Protein AF-A0A962VYF8-F1 (afdb_monomer_lite)

Radius of gyration: 34.88 Å; chains: 1; bounding box: 73×41×98 Å

Sequence (241 aa):
RRIDNQLRGRSGRQGDPGSSRFYLSLEDNLLRIFASDRVAGLMQKLGMEKNEAIEHPWVTKAIENAQRKVEAHNFDIRKNLLEFDDVANDQRKVMYGWRNELMAAEDVSATLKDMSTEVLEQTIDPYIPPQSLEEQWDVAGLEQTLEKEFGLRLPVGAWLEADHDLHEEPLRARIHAELEQVYADKEALVGAPWMRQFEKAVLLQVLDAHWREHLAAMDYLRQGIHLRGYAQKNPKQEYKR

Foldseek 3Di:
DVVVVVVQVVACPPNDDGDDDDDDDCPDPLNVVQVDPVNVVVVVVVPDDPPDDDDDPVVVVSSVVSVVVVVVVVVVVVVVVVLLVVLVVVVVVVLVVVLVVLVPDQFCVVVVLVVVLVVLCVLLCVQPPPPDDPVSHPPVVSQVCCCPPVVDRDPLVVVCVVDVVCDDVNSSVVVSVSSVVVVVVVCVVQPVSVVRVVVSVVVSVVSVVVSVVVVVVLVVLVVCLVVCVVVVDDSSVVSND

Secondary structure (DSSP, 8-state):
-HHHHHHHTTSSGGG----------TTSHHHHHHS-HHHHHHHHHTTPPTT-----HHHHHHHHHHHHHHHHHHHHHHHHHHHHHHHHHHHHHHHHHHHHHHHH-S--HHHHHHHHHHHHHHHHTTTS-TT--GGG--HHHHHHHIIIII-----HHHHHHH-TT--HHHHHHHHHHHHHHHHHHHHHHH-HHHHHHHHHHHHHHHHHHHHHHHHHHHHHHHHHHHHHGGGT--HHHHHH-

Structure (mmCIF, N/CA/C/O backbone):
data_AF-A0A962VYF8-F1
#
_entry.id   AF-A0A962VYF8-F1
#
loop_
_atom_site.group_PDB
_atom_site.id
_atom_site.type_symbol
_atom_site.label_atom_id
_atom_site.label_alt_id
_atom_site.label_comp_id
_atom_site.label_asym_id
_atom_site.label_entity_id
_atom_site.label_seq_id
_atom_site.pdbx_PDB_ins_code
_atom_site.Cartn_x
_atom_site.Cartn_y
_atom_site.Cartn_z
_atom_site.occupancy
_atom_site.B_iso_or_equiv
_atom_site.auth_seq_id
_atom_site.auth_comp_id
_atom_site.auth_asym_id
_atom_site.auth_atom_id
_atom_site.pdbx_PDB_model_num
ATOM 1 N N . ARG A 1 1 ? 22.398 2.158 -32.949 1.00 81.06 1 ARG A N 1
ATOM 2 C CA . ARG A 1 1 ? 23.831 1.802 -32.841 1.00 81.06 1 ARG A CA 1
ATOM 3 C C . ARG A 1 1 ? 24.129 0.516 -32.097 1.00 81.06 1 ARG A C 1
ATOM 5 O O . ARG A 1 1 ? 25.042 -0.184 -32.517 1.00 81.06 1 ARG A O 1
ATOM 12 N N . ARG A 1 2 ? 23.433 0.173 -31.003 1.00 88.12 2 ARG A N 1
ATOM 13 C CA . ARG A 1 2 ? 23.751 -1.060 -30.246 1.00 88.12 2 ARG A CA 1
ATOM 14 C C . ARG A 1 2 ? 23.780 -2.322 -31.127 1.00 88.12 2 ARG A C 1
ATOM 16 O O . ARG A 1 2 ? 24.745 -3.072 -31.062 1.00 88.12 2 ARG A O 1
ATOM 23 N N . ILE A 1 3 ? 22.755 -2.526 -31.956 1.00 89.56 3 ILE A N 1
ATOM 24 C CA . ILE A 1 3 ? 22.629 -3.707 -32.831 1.00 89.56 3 ILE A CA 1
ATOM 25 C C . ILE A 1 3 ? 23.673 -3.675 -33.960 1.00 89.56 3 ILE A C 1
ATOM 27 O O . ILE A 1 3 ? 24.343 -4.673 -34.202 1.00 89.56 3 ILE A O 1
ATOM 31 N N . ASP A 1 4 ? 23.902 -2.515 -34.576 1.00 89.19 4 ASP A N 1
ATOM 32 C CA . ASP A 1 4 ? 24.925 -2.357 -35.623 1.00 89.19 4 ASP A CA 1
ATOM 33 C C . ASP A 1 4 ? 26.332 -2.664 -35.087 1.00 89.19 4 ASP A C 1
ATOM 35 O O . ASP A 1 4 ? 27.120 -3.355 -35.727 1.00 89.19 4 ASP A O 1
ATOM 39 N N . ASN A 1 5 ? 26.639 -2.221 -33.862 1.00 88.62 5 ASN A N 1
ATOM 40 C CA . ASN A 1 5 ? 27.903 -2.535 -33.198 1.00 88.62 5 ASN A CA 1
ATOM 41 C C . ASN A 1 5 ? 28.031 -4.027 -32.866 1.00 88.62 5 ASN A C 1
ATOM 43 O O . ASN A 1 5 ? 29.127 -4.572 -32.973 1.00 88.62 5 ASN A O 1
ATOM 47 N N . GLN A 1 6 ? 26.931 -4.693 -32.501 1.00 92.94 6 GLN A N 1
ATOM 48 C CA . GLN A 1 6 ? 26.913 -6.146 -32.316 1.00 92.94 6 GLN A CA 1
ATOM 49 C C . GLN A 1 6 ? 27.185 -6.884 -33.632 1.00 92.94 6 GLN A C 1
ATOM 51 O O . GLN A 1 6 ? 27.910 -7.875 -33.619 1.00 92.94 6 GLN A O 1
ATOM 56 N N . LEU A 1 7 ? 26.650 -6.402 -34.760 1.00 92.56 7 LEU A N 1
ATOM 57 C CA . LEU A 1 7 ? 26.924 -6.967 -36.084 1.00 92.56 7 LEU A CA 1
ATOM 58 C C . LEU A 1 7 ? 28.389 -6.748 -36.487 1.00 92.56 7 LEU A C 1
ATOM 60 O O . LEU A 1 7 ? 29.062 -7.699 -36.878 1.00 92.56 7 LEU A O 1
ATOM 64 N N . ARG A 1 8 ? 28.909 -5.528 -36.302 1.00 91.12 8 ARG A N 1
ATOM 65 C CA . ARG A 1 8 ? 30.319 -5.193 -36.549 1.00 91.12 8 ARG A CA 1
ATOM 66 C C . ARG A 1 8 ? 31.273 -6.048 -35.711 1.00 91.12 8 ARG A C 1
ATOM 68 O O . ARG A 1 8 ? 32.258 -6.547 -36.239 1.00 91.12 8 ARG A O 1
ATOM 75 N N . GLY A 1 9 ? 30.953 -6.268 -34.435 1.00 90.94 9 GLY A N 1
ATOM 76 C CA . GLY A 1 9 ? 31.758 -7.066 -33.500 1.00 90.94 9 GLY A CA 1
ATOM 77 C C . GLY A 1 9 ? 31.792 -8.576 -33.786 1.00 90.94 9 GLY A C 1
ATOM 78 O O . GLY A 1 9 ? 32.370 -9.342 -33.012 1.00 90.94 9 GLY A O 1
ATOM 79 N N . ARG A 1 10 ? 31.156 -9.041 -34.869 1.00 93.69 10 ARG A N 1
ATOM 80 C CA . ARG A 1 10 ? 31.301 -10.423 -35.352 1.00 93.69 10 ARG A CA 1
ATOM 81 C C . ARG A 1 10 ? 32.573 -10.634 -36.176 1.00 93.69 10 ARG A C 1
ATOM 83 O O . ARG A 1 10 ? 33.012 -11.772 -36.270 1.00 93.69 10 ARG A O 1
ATOM 90 N N . SER A 1 11 ? 33.155 -9.568 -36.722 1.00 93.38 11 SER A N 1
ATOM 91 C CA . SER A 1 11 ? 34.426 -9.584 -37.454 1.00 93.38 11 SER A CA 1
ATOM 92 C C . SER A 1 11 ? 35.583 -9.130 -36.551 1.00 93.38 11 SER A C 1
ATOM 94 O O . SER A 1 11 ? 35.365 -8.336 -35.637 1.00 93.38 11 SER A O 1
ATOM 96 N N . GLY A 1 12 ? 36.801 -9.619 -36.806 1.00 91.62 12 GLY A N 1
ATOM 97 C CA . GLY A 1 12 ? 38.025 -9.213 -36.101 1.00 91.62 12 GLY A CA 1
ATOM 98 C C . GLY A 1 12 ? 38.102 -9.631 -34.628 1.00 91.62 12 GLY A C 1
ATOM 99 O O . GLY A 1 12 ? 38.504 -8.854 -33.760 1.00 91.62 12 GLY A O 1
ATOM 100 N N . ARG A 1 13 ? 37.645 -10.849 -34.314 1.00 94.00 13 ARG A N 1
ATOM 101 C CA . ARG A 1 13 ? 37.699 -11.402 -32.952 1.00 94.00 13 ARG A CA 1
ATOM 102 C C . ARG A 1 13 ? 39.126 -11.824 -32.605 1.00 94.00 13 ARG A C 1
ATOM 104 O O . ARG A 1 13 ? 39.876 -12.203 -33.483 1.00 94.00 13 ARG A O 1
ATOM 111 N N . GLN A 1 14 ? 39.497 -11.756 -31.324 1.00 93.25 14 GLN A N 1
ATOM 112 C CA . GLN A 1 14 ? 40.816 -12.197 -30.826 1.00 93.25 14 GLN A CA 1
ATOM 113 C C . GLN A 1 14 ? 42.035 -11.550 -31.523 1.00 93.25 14 GLN A C 1
ATOM 115 O O . GLN A 1 14 ? 43.135 -12.084 -31.462 1.00 93.25 14 GLN A O 1
ATOM 120 N N . GLY A 1 15 ? 41.860 -10.369 -32.126 1.00 90.75 15 GLY A N 1
ATOM 121 C CA . GLY A 1 15 ? 42.926 -9.679 -32.858 1.00 90.75 15 GLY A CA 1
ATOM 122 C C . GLY A 1 15 ? 43.035 -10.080 -34.330 1.00 90.75 15 GLY A C 1
ATOM 123 O O . GLY A 1 15 ? 43.917 -9.571 -35.019 1.00 90.75 15 GLY A O 1
ATOM 124 N N . ASP A 1 16 ? 42.132 -10.934 -34.823 1.00 95.69 16 ASP A N 1
ATOM 125 C CA . ASP A 1 16 ? 42.062 -11.283 -36.238 1.00 95.69 16 ASP A CA 1
ATOM 126 C C . ASP A 1 16 ? 41.841 -10.027 -37.102 1.00 95.69 16 ASP A C 1
ATOM 128 O O . ASP A 1 16 ? 41.070 -9.132 -36.727 1.00 95.69 16 ASP A O 1
ATOM 132 N N . PRO A 1 17 ? 42.460 -9.941 -38.293 1.00 94.06 17 PRO A N 1
ATOM 133 C CA . PRO A 1 17 ? 42.122 -8.916 -39.268 1.00 94.06 17 PRO A CA 1
ATOM 134 C C . PRO A 1 17 ? 40.642 -8.998 -39.659 1.00 94.06 17 PRO A C 1
ATOM 136 O O . PRO A 1 17 ? 40.104 -10.073 -39.918 1.00 94.06 17 PRO A O 1
ATOM 139 N N . GLY A 1 18 ? 39.973 -7.850 -39.746 1.00 93.31 18 GLY A N 1
ATOM 140 C CA . GLY A 1 18 ? 38.564 -7.804 -40.112 1.00 93.31 18 GLY A CA 1
ATOM 141 C C . GLY A 1 18 ? 38.112 -6.411 -40.522 1.00 93.31 18 GLY A C 1
ATOM 142 O O . GLY A 1 18 ? 38.627 -5.404 -40.043 1.00 93.31 18 GLY A O 1
ATOM 143 N N . SER A 1 19 ? 37.119 -6.347 -41.406 1.00 93.81 19 SER A N 1
ATOM 144 C CA . SER A 1 19 ? 36.480 -5.095 -41.811 1.00 93.81 19 SER A CA 1
ATOM 145 C C . SER A 1 19 ? 34.962 -5.256 -41.836 1.00 93.81 19 SER A C 1
ATOM 147 O O . SER A 1 19 ? 34.433 -6.362 -41.925 1.00 93.81 19 SER A O 1
ATOM 149 N N . SER A 1 20 ? 34.246 -4.144 -41.702 1.00 91.50 20 SER A N 1
ATOM 150 C CA . SER A 1 20 ? 32.787 -4.109 -41.785 1.00 91.50 20 SER A CA 1
ATOM 151 C C . SER A 1 20 ? 32.362 -2.926 -42.636 1.00 91.50 20 SER A C 1
ATOM 153 O O . SER A 1 20 ? 32.875 -1.822 -42.436 1.00 91.50 20 SER A O 1
ATOM 155 N N . ARG A 1 21 ? 31.387 -3.130 -43.518 1.00 88.38 21 ARG A N 1
ATOM 156 C CA . ARG A 1 21 ? 30.789 -2.078 -44.339 1.00 88.38 21 ARG A CA 1
ATOM 157 C C . ARG A 1 21 ? 29.273 -2.169 -44.232 1.00 88.38 21 ARG A C 1
ATOM 159 O O . ARG A 1 21 ? 28.717 -3.257 -44.343 1.00 88.38 21 ARG A O 1
ATOM 166 N N . PHE A 1 22 ? 28.629 -1.034 -43.990 1.00 86.19 22 PHE A N 1
ATOM 167 C CA . PHE A 1 22 ? 27.174 -0.926 -43.944 1.00 86.19 22 PHE A CA 1
ATOM 168 C C . PHE A 1 22 ? 26.685 -0.300 -45.246 1.00 86.19 22 PHE A C 1
ATOM 170 O O . PHE A 1 22 ? 27.287 0.658 -45.726 1.00 86.19 22 PHE A O 1
ATOM 177 N N . TYR A 1 23 ? 25.595 -0.835 -45.785 1.00 86.31 23 TYR A N 1
ATOM 178 C CA . TYR A 1 23 ? 24.902 -0.303 -46.954 1.00 86.31 23 TYR A CA 1
ATOM 179 C C . TYR A 1 23 ? 23.530 0.198 -46.506 1.00 86.31 23 TYR A C 1
ATOM 181 O O . TYR A 1 23 ? 22.888 -0.450 -45.681 1.00 86.31 23 TYR A O 1
ATOM 189 N N . LEU A 1 24 ? 23.116 1.360 -47.008 1.00 81.62 24 LEU A N 1
ATOM 190 C CA . LEU A 1 24 ? 21.809 1.956 -46.735 1.00 81.62 24 LEU A CA 1
ATOM 191 C C . LEU A 1 24 ? 21.224 2.501 -48.038 1.00 81.62 24 LEU A C 1
ATOM 193 O O . LEU A 1 24 ? 21.964 3.014 -48.879 1.00 81.62 24 LEU A O 1
ATOM 197 N N . SER A 1 25 ? 19.904 2.424 -48.172 1.00 79.88 25 SER A N 1
ATOM 198 C CA . SER A 1 25 ? 19.139 3.051 -49.252 1.00 79.88 25 SER A CA 1
ATOM 199 C C . SER A 1 25 ? 18.390 4.275 -48.736 1.00 79.88 25 SER A C 1
ATOM 201 O O . SER A 1 25 ? 17.891 4.278 -47.614 1.00 79.88 25 SER A O 1
ATOM 203 N N . LEU A 1 26 ? 18.238 5.305 -49.573 1.00 72.62 26 LEU A N 1
ATOM 204 C CA . LEU A 1 26 ? 17.400 6.473 -49.262 1.00 72.62 26 LEU A CA 1
ATOM 205 C C . LEU A 1 26 ? 15.934 6.102 -48.978 1.00 72.62 26 LEU A C 1
ATOM 207 O O . LEU A 1 26 ? 15.239 6.850 -48.295 1.00 72.62 26 LEU A O 1
ATOM 211 N N . GLU A 1 27 ? 15.484 4.947 -49.465 1.00 74.75 27 GLU A N 1
ATOM 212 C CA . GLU A 1 27 ? 14.142 4.409 -49.227 1.00 74.75 27 GLU A CA 1
ATOM 213 C C . GLU A 1 27 ? 14.011 3.673 -47.880 1.00 74.75 27 GLU A C 1
ATOM 215 O O . GLU A 1 27 ? 12.901 3.335 -47.464 1.00 74.75 27 GLU A O 1
ATOM 220 N N . ASP A 1 28 ? 15.117 3.440 -47.163 1.00 81.81 28 ASP A N 1
ATOM 221 C CA . ASP A 1 28 ? 15.091 2.734 -45.884 1.00 81.81 28 ASP A CA 1
ATOM 222 C C . ASP A 1 28 ? 14.329 3.536 -44.826 1.00 81.81 28 ASP A C 1
ATOM 224 O O . ASP A 1 28 ? 14.488 4.751 -44.698 1.00 81.81 28 ASP A O 1
ATOM 228 N N . ASN A 1 29 ? 13.575 2.842 -43.968 1.00 78.19 29 ASN A N 1
ATOM 229 C CA . ASN A 1 29 ? 12.786 3.464 -42.896 1.00 78.19 29 ASN A CA 1
ATOM 230 C C . ASN A 1 29 ? 13.592 4.437 -42.019 1.00 78.19 29 ASN A C 1
ATOM 232 O O . ASN A 1 29 ? 13.066 5.469 -41.606 1.00 78.19 29 ASN A O 1
ATOM 236 N N . LEU A 1 30 ? 14.866 4.131 -41.743 1.00 76.56 30 LEU A N 1
ATOM 237 C CA . LEU A 1 30 ? 15.745 5.003 -40.960 1.00 76.56 30 LEU A CA 1
ATOM 238 C C . LEU A 1 30 ? 15.972 6.346 -41.664 1.00 76.56 30 LEU A C 1
ATOM 240 O O . LEU A 1 30 ? 15.927 7.391 -41.019 1.00 76.56 30 LEU A O 1
ATOM 244 N N . LEU A 1 31 ? 16.213 6.323 -42.975 1.00 72.94 31 LEU A N 1
ATOM 245 C CA . LEU A 1 31 ? 16.420 7.534 -43.757 1.00 72.94 31 LEU A CA 1
ATOM 246 C C . LEU A 1 31 ? 15.088 8.221 -44.045 1.00 72.94 31 LEU A C 1
ATOM 248 O O . LEU A 1 31 ? 15.023 9.430 -43.907 1.00 72.94 31 LEU A O 1
ATOM 252 N N . ARG A 1 32 ? 13.989 7.500 -44.256 1.00 71.62 32 ARG A N 1
ATOM 253 C CA . ARG A 1 32 ? 12.657 8.102 -44.429 1.00 71.62 32 ARG A CA 1
ATOM 254 C C . ARG A 1 32 ? 12.195 8.955 -43.238 1.00 71.62 32 ARG A C 1
ATOM 256 O O . ARG A 1 32 ? 11.511 9.951 -43.426 1.00 71.62 32 ARG A O 1
ATOM 263 N N . ILE A 1 33 ? 12.552 8.574 -42.008 1.00 69.06 33 ILE A N 1
ATOM 264 C CA . ILE A 1 33 ? 12.146 9.306 -40.792 1.00 69.06 33 ILE A CA 1
ATOM 265 C C . ILE A 1 33 ? 13.014 10.564 -40.560 1.00 69.06 33 ILE A C 1
ATOM 267 O O . ILE A 1 33 ? 12.557 11.511 -39.921 1.00 69.06 33 ILE A O 1
ATOM 271 N N . PHE A 1 34 ? 14.255 10.606 -41.068 1.00 64.50 34 PHE A N 1
ATOM 272 C CA . PHE A 1 34 ? 15.239 11.653 -40.721 1.00 64.50 34 PHE A CA 1
ATOM 273 C C . PHE A 1 34 ? 15.826 12.432 -41.898 1.00 64.50 34 PHE A C 1
ATOM 275 O O . PHE A 1 34 ? 16.261 13.574 -41.719 1.00 64.50 34 PHE A O 1
ATOM 282 N N . ALA A 1 35 ? 15.855 11.851 -43.091 1.00 61.72 35 ALA A N 1
ATOM 283 C CA . ALA A 1 35 ? 16.104 12.568 -44.324 1.00 61.72 35 ALA A CA 1
ATOM 284 C C . ALA A 1 35 ? 14.828 13.344 -44.644 1.00 61.72 35 ALA A C 1
ATOM 286 O O . ALA A 1 35 ? 13.880 12.831 -45.224 1.00 61.72 35 ALA A O 1
ATOM 287 N N . SER A 1 36 ? 14.808 14.606 -44.222 1.00 61.16 36 SER A N 1
ATOM 288 C CA . SER A 1 36 ? 13.888 15.597 -44.775 1.00 61.16 36 SER A CA 1
ATOM 289 C C . SER A 1 36 ? 13.907 15.499 -46.306 1.00 61.16 36 SER A C 1
ATOM 291 O O . SER A 1 36 ? 14.983 15.301 -46.880 1.00 61.16 36 SER A O 1
ATOM 293 N N . ASP A 1 37 ? 12.772 15.747 -46.968 1.00 62.78 37 ASP A N 1
ATOM 294 C CA . ASP A 1 37 ? 12.687 15.902 -48.435 1.00 62.78 37 ASP A CA 1
ATOM 295 C C . ASP A 1 37 ? 13.791 16.823 -48.991 1.00 62.78 37 ASP A C 1
ATOM 297 O O . ASP A 1 37 ? 14.253 16.687 -50.121 1.00 62.78 37 ASP A O 1
ATOM 301 N N . ARG A 1 38 ? 14.287 17.737 -48.150 1.00 59.62 38 ARG A N 1
ATOM 302 C CA . ARG A 1 38 ? 15.382 18.663 -48.427 1.00 59.62 38 ARG A CA 1
ATOM 303 C C . ARG A 1 38 ? 16.758 17.995 -48.556 1.00 59.62 38 ARG A C 1
ATOM 305 O O . ARG A 1 38 ? 17.565 18.464 -49.350 1.00 59.62 38 ARG A O 1
ATOM 312 N N . VAL A 1 39 ? 17.041 16.926 -47.805 1.00 64.00 39 VAL A N 1
ATOM 313 C CA . VAL A 1 39 ? 18.299 16.152 -47.892 1.00 64.00 39 VAL A CA 1
ATOM 314 C C . VAL A 1 39 ? 18.273 15.239 -49.117 1.00 64.00 39 VAL A C 1
ATOM 316 O O . VAL A 1 39 ? 19.244 15.214 -49.873 1.00 64.00 39 VAL A O 1
ATOM 319 N N . ALA A 1 40 ? 17.143 14.566 -49.361 1.00 63.91 40 ALA A N 1
ATOM 320 C CA . ALA A 1 40 ? 16.929 13.772 -50.571 1.00 63.91 40 ALA A CA 1
ATOM 321 C C . ALA A 1 40 ? 17.007 14.647 -51.838 1.00 63.91 40 ALA A C 1
ATOM 323 O O . ALA A 1 40 ? 17.691 14.298 -52.800 1.00 63.91 40 ALA A O 1
ATOM 324 N N . GLY A 1 41 ? 16.397 15.837 -51.801 1.00 66.00 41 GLY A N 1
ATOM 325 C CA . GLY A 1 41 ? 16.433 16.805 -52.897 1.00 66.00 41 GLY A CA 1
ATOM 326 C C . GLY A 1 41 ? 17.813 17.423 -53.143 1.00 66.00 41 GLY A C 1
ATOM 327 O O . GLY A 1 41 ? 18.144 17.730 -54.286 1.00 66.00 41 GLY A O 1
ATOM 328 N N . LEU A 1 42 ? 18.649 17.586 -52.108 1.00 64.12 42 LEU A N 1
ATOM 329 C CA . LEU A 1 42 ? 20.038 18.027 -52.282 1.00 64.12 42 LEU A CA 1
ATOM 330 C C . LEU A 1 42 ? 20.866 16.946 -52.993 1.00 64.12 42 LEU A C 1
ATOM 332 O O . LEU A 1 42 ? 21.601 17.260 -53.921 1.00 64.12 42 LEU A O 1
ATOM 336 N N . MET A 1 43 ? 20.691 15.678 -52.609 1.00 64.62 43 MET A N 1
ATOM 337 C CA . MET A 1 43 ? 21.360 14.542 -53.250 1.00 64.62 43 MET A CA 1
ATOM 338 C C . MET A 1 43 ? 20.926 14.357 -54.712 1.00 64.62 43 MET A C 1
ATOM 340 O O . MET A 1 43 ? 21.780 14.191 -55.575 1.00 64.62 43 MET A O 1
ATOM 344 N N . GLN A 1 44 ? 19.631 14.480 -55.027 1.00 65.12 44 GLN A N 1
ATOM 345 C CA . GLN A 1 44 ? 19.146 14.437 -56.416 1.00 65.12 44 GLN A CA 1
ATOM 346 C C . GLN A 1 44 ? 19.707 15.583 -57.278 1.00 65.12 44 GLN A C 1
ATOM 348 O O . GLN A 1 44 ? 20.010 15.380 -58.452 1.00 65.12 44 GLN A O 1
ATOM 353 N N . LYS A 1 45 ? 19.883 16.782 -56.704 1.00 64.25 45 LYS A N 1
ATOM 354 C CA . LYS A 1 45 ? 20.458 17.947 -57.402 1.00 64.25 45 LYS A CA 1
ATOM 355 C C . LYS A 1 45 ? 21.970 17.873 -57.610 1.00 64.25 45 LYS A C 1
ATOM 357 O O . LYS A 1 45 ? 22.480 18.607 -58.449 1.00 64.25 45 LYS A O 1
ATOM 362 N N . LEU A 1 46 ? 22.675 17.010 -56.879 1.00 63.97 46 LEU A N 1
ATOM 363 C CA . LEU A 1 46 ? 24.111 16.785 -57.056 1.00 63.97 46 LEU A CA 1
ATOM 364 C C . LEU A 1 46 ? 24.453 15.986 -58.331 1.00 63.97 46 LEU A C 1
ATOM 366 O O . LEU A 1 46 ? 25.630 15.772 -58.591 1.00 63.97 46 LEU A O 1
ATOM 370 N N . GLY A 1 47 ? 23.460 15.607 -59.148 1.00 58.34 47 GLY A N 1
ATOM 371 C CA . GLY A 1 47 ? 23.696 15.050 -60.485 1.00 58.34 47 GLY A CA 1
ATOM 372 C C . GLY A 1 47 ? 24.241 13.623 -60.470 1.00 58.34 47 GLY A C 1
ATOM 373 O O . GLY A 1 47 ? 25.098 13.292 -61.277 1.00 58.34 47 GLY A O 1
ATOM 374 N N . MET A 1 48 ? 23.765 12.798 -59.538 1.00 64.56 48 MET A N 1
ATOM 375 C CA . MET A 1 48 ? 24.258 11.432 -59.338 1.00 64.56 48 MET A CA 1
ATOM 376 C C . MET A 1 48 ? 23.766 10.486 -60.438 1.00 64.56 48 MET A C 1
ATOM 378 O O . MET A 1 48 ? 22.574 10.465 -60.762 1.00 64.56 48 MET A O 1
ATOM 382 N N . GLU A 1 49 ? 24.668 9.674 -60.985 1.00 60.69 49 GLU A N 1
ATOM 383 C CA . GLU A 1 49 ? 24.321 8.659 -61.979 1.00 60.69 49 GLU A CA 1
ATOM 384 C C . GLU A 1 49 ? 23.680 7.422 -61.318 1.00 60.69 49 GLU A C 1
ATOM 386 O O . GLU A 1 49 ? 23.921 7.099 -60.150 1.00 60.69 49 GLU A O 1
ATOM 391 N N . LYS A 1 50 ? 22.828 6.695 -62.060 1.00 59.47 50 LYS A N 1
ATOM 392 C CA . LYS A 1 50 ? 22.280 5.416 -61.578 1.00 59.47 50 LYS A CA 1
ATOM 393 C C . LYS A 1 50 ? 23.442 4.452 -61.304 1.00 59.47 50 LYS A C 1
ATOM 395 O O . LYS A 1 50 ? 24.184 4.131 -62.226 1.00 59.47 50 LYS A O 1
ATOM 400 N N . ASN A 1 51 ? 23.501 3.921 -60.079 1.00 62.16 51 ASN A N 1
ATOM 401 C CA . ASN A 1 51 ? 24.485 2.948 -59.569 1.00 62.16 51 ASN A CA 1
ATOM 402 C C . ASN A 1 51 ? 25.805 3.515 -59.011 1.00 62.16 51 ASN A C 1
ATOM 404 O O . ASN A 1 51 ? 26.752 2.751 -58.829 1.00 62.16 51 ASN A O 1
ATOM 408 N N . GLU A 1 52 ? 25.875 4.803 -58.677 1.00 68.44 52 GLU A N 1
ATOM 409 C CA . GLU A 1 52 ? 27.044 5.359 -57.985 1.00 68.44 52 GLU A CA 1
ATOM 410 C C . GLU A 1 52 ? 26.921 5.246 -56.452 1.00 68.44 52 GLU A C 1
ATOM 412 O O . GLU A 1 52 ? 25.905 5.613 -55.855 1.00 68.44 52 GLU A O 1
ATOM 417 N N . ALA A 1 53 ? 27.960 4.714 -55.799 1.00 67.38 53 ALA A N 1
ATOM 418 C CA . ALA A 1 53 ? 28.023 4.611 -54.345 1.00 67.38 53 ALA A CA 1
ATOM 419 C C . ALA A 1 53 ? 28.568 5.911 -53.740 1.00 67.38 53 ALA A C 1
ATOM 421 O O . ALA A 1 53 ? 29.681 6.334 -54.041 1.00 67.38 53 ALA A O 1
ATOM 422 N N . ILE A 1 54 ? 27.805 6.521 -52.834 1.00 68.25 54 ILE A N 1
ATOM 423 C CA . ILE A 1 54 ? 28.234 7.730 -52.128 1.00 68.25 54 ILE A CA 1
ATOM 424 C C . ILE A 1 54 ? 29.026 7.327 -50.882 1.00 68.25 54 ILE A C 1
ATOM 426 O O . ILE A 1 54 ? 28.450 6.903 -49.879 1.00 68.25 54 ILE A O 1
ATOM 430 N N . GLU A 1 55 ? 30.339 7.537 -50.899 1.00 68.81 55 GLU A N 1
ATOM 431 C CA . GLU A 1 55 ? 31.175 7.452 -49.700 1.00 68.81 55 GLU A CA 1
ATOM 432 C C . GLU A 1 55 ? 31.570 8.864 -49.254 1.00 68.81 55 GLU A C 1
ATOM 434 O O . GLU A 1 55 ? 32.610 9.392 -49.636 1.00 68.81 55 GLU A O 1
ATOM 439 N N . HIS A 1 56 ? 30.729 9.503 -48.433 1.00 73.31 56 HIS A N 1
ATOM 440 C CA . HIS A 1 56 ? 31.071 10.801 -47.850 1.00 73.31 56 HIS A CA 1
ATOM 441 C C . HIS A 1 56 ? 30.975 10.791 -46.316 1.00 73.31 56 HIS A C 1
ATOM 443 O O . HIS A 1 56 ? 29.920 10.469 -45.763 1.00 73.31 56 HIS A O 1
ATOM 449 N N . PRO A 1 57 ? 32.023 11.251 -45.597 1.00 75.81 57 PRO A N 1
ATOM 450 C CA . PRO A 1 57 ? 32.008 11.365 -44.137 1.00 75.81 57 PRO A CA 1
ATOM 451 C C . PRO A 1 57 ? 30.804 12.107 -43.523 1.00 75.81 57 PRO A C 1
ATOM 453 O O . PRO A 1 57 ? 30.388 11.772 -42.412 1.00 75.81 57 PRO A O 1
ATOM 456 N N . TRP A 1 58 ? 30.211 13.096 -44.215 1.00 70.56 58 TRP A N 1
ATOM 457 C CA . TRP A 1 58 ? 29.041 13.819 -43.702 1.00 70.56 58 TRP A CA 1
ATOM 458 C C . TRP A 1 58 ? 27.786 12.941 -43.669 1.00 70.56 58 TRP A C 1
ATOM 460 O O . TRP A 1 58 ? 26.987 13.086 -42.746 1.00 70.56 58 TRP A O 1
ATOM 470 N N . VAL A 1 59 ? 27.640 11.999 -44.610 1.00 74.56 59 VAL A N 1
ATOM 471 C CA . VAL A 1 59 ? 26.503 11.066 -44.676 1.00 74.56 59 VAL A CA 1
ATOM 472 C C . VAL A 1 59 ? 26.558 10.112 -43.487 1.00 74.56 59 VAL A C 1
ATOM 474 O O . VAL A 1 59 ? 25.581 9.983 -42.751 1.00 74.56 59 VAL A O 1
ATOM 477 N N . THR A 1 60 ? 27.732 9.542 -43.204 1.00 78.94 60 THR A N 1
ATOM 478 C CA . THR A 1 60 ? 27.955 8.695 -42.022 1.00 78.94 60 THR A CA 1
ATOM 479 C C . THR A 1 60 ? 27.624 9.435 -40.722 1.00 78.94 60 THR A C 1
ATOM 481 O O . THR A 1 60 ? 26.952 8.887 -39.846 1.00 78.94 60 THR A O 1
ATOM 484 N N . LYS A 1 61 ? 28.035 10.708 -40.601 1.00 79.38 61 LYS A N 1
ATOM 485 C CA . LYS A 1 61 ? 27.734 11.551 -39.430 1.00 79.38 61 LYS A CA 1
ATOM 486 C C . LYS A 1 61 ? 26.248 11.928 -39.339 1.00 79.38 61 LYS A C 1
ATOM 488 O O . LYS A 1 61 ? 25.705 12.028 -38.239 1.00 79.38 61 LYS A O 1
ATOM 493 N N . ALA A 1 62 ? 25.568 12.123 -40.466 1.00 76.81 62 ALA A N 1
ATOM 494 C CA . ALA A 1 62 ? 24.130 12.379 -40.497 1.00 76.81 62 ALA A CA 1
ATOM 495 C C . ALA A 1 62 ? 23.330 11.147 -40.043 1.00 76.81 62 ALA A C 1
ATOM 497 O O . ALA A 1 62 ? 22.450 11.276 -39.190 1.00 76.81 62 ALA A O 1
ATOM 498 N N . ILE A 1 63 ? 23.694 9.955 -40.528 1.00 79.38 63 ILE A N 1
ATOM 499 C CA . ILE A 1 63 ? 23.097 8.676 -40.110 1.00 79.38 63 ILE A CA 1
ATOM 500 C C . ILE A 1 63 ? 23.339 8.436 -38.616 1.00 79.38 63 ILE A C 1
ATOM 502 O O . ILE A 1 63 ? 22.417 8.071 -37.891 1.00 79.38 63 ILE A O 1
ATOM 506 N N . GLU A 1 64 ? 24.550 8.708 -38.123 1.00 82.88 64 GLU A N 1
ATOM 507 C CA . GLU A 1 64 ? 24.855 8.666 -36.689 1.00 82.88 64 GLU A CA 1
ATOM 508 C C . GLU A 1 64 ? 23.899 9.527 -35.861 1.00 82.88 64 GLU A C 1
ATOM 510 O O . GLU A 1 64 ? 23.341 9.065 -34.864 1.00 82.88 64 GLU A O 1
ATOM 515 N N . ASN A 1 65 ? 23.719 10.782 -36.269 1.00 82.00 65 ASN A N 1
ATOM 516 C CA . ASN A 1 65 ? 22.868 11.724 -35.557 1.00 82.00 65 ASN A CA 1
ATOM 517 C C . ASN A 1 65 ? 21.397 11.295 -35.597 1.00 82.00 65 ASN A C 1
ATOM 519 O O . ASN A 1 65 ? 20.705 11.418 -34.587 1.00 82.00 65 ASN A O 1
ATOM 523 N N . ALA A 1 66 ? 20.926 10.765 -36.729 1.00 81.50 66 ALA A N 1
ATOM 524 C CA . ALA A 1 66 ? 19.586 10.200 -36.859 1.00 81.50 66 ALA A CA 1
ATOM 525 C C . ALA A 1 66 ? 19.383 9.027 -35.888 1.00 81.50 66 ALA A C 1
ATOM 527 O O . ALA A 1 66 ? 18.449 9.038 -35.089 1.00 81.50 66 ALA A O 1
ATOM 528 N N . GLN A 1 67 ? 20.311 8.067 -35.866 1.00 84.12 67 GLN A N 1
ATOM 529 C CA . GLN A 1 67 ? 20.264 6.946 -34.926 1.00 84.12 67 GLN A CA 1
ATOM 530 C C . GLN A 1 67 ? 20.283 7.410 -33.464 1.00 84.12 67 GLN A C 1
ATOM 532 O O . GLN A 1 67 ? 19.508 6.898 -32.660 1.00 84.12 67 GLN A O 1
ATOM 537 N N . ARG A 1 68 ? 21.112 8.404 -33.118 1.00 87.25 68 ARG A N 1
ATOM 538 C CA . ARG A 1 68 ? 21.155 8.977 -31.764 1.00 87.25 68 ARG A CA 1
ATOM 539 C C . ARG A 1 68 ? 19.823 9.621 -31.374 1.00 87.25 68 ARG A C 1
ATOM 541 O O . ARG A 1 68 ? 19.392 9.463 -30.239 1.00 87.25 68 ARG A O 1
ATOM 548 N N . LYS A 1 69 ? 19.148 10.306 -32.304 1.00 85.19 69 LYS A N 1
ATOM 549 C CA . LYS A 1 69 ? 17.807 10.867 -32.070 1.00 85.19 69 LYS A CA 1
ATOM 550 C C . LYS A 1 69 ? 16.753 9.780 -31.847 1.00 85.19 69 LYS A C 1
ATOM 552 O O . LYS A 1 69 ? 15.937 9.930 -30.946 1.00 85.19 69 LYS A O 1
ATOM 557 N N . VAL A 1 70 ? 16.784 8.682 -32.608 1.00 84.94 70 VAL A N 1
ATOM 558 C CA . VAL A 1 70 ? 15.895 7.522 -32.375 1.00 84.94 70 VAL A CA 1
ATOM 559 C C . VAL A 1 70 ? 16.149 6.900 -31.008 1.00 84.94 70 VAL A C 1
ATOM 561 O O . VAL A 1 70 ? 15.212 6.566 -30.288 1.00 84.94 70 VAL A O 1
ATOM 564 N N . GLU A 1 71 ? 17.418 6.725 -30.644 1.00 87.75 71 GLU A N 1
ATOM 565 C CA . GLU A 1 71 ? 17.798 6.187 -29.339 1.00 87.75 71 GLU A CA 1
ATOM 566 C C . GLU A 1 71 ? 17.327 7.099 -28.204 1.00 87.75 71 GLU A C 1
ATOM 568 O O . GLU A 1 71 ? 16.744 6.592 -27.251 1.00 87.75 71 GLU A O 1
ATOM 573 N N . ALA A 1 72 ? 17.492 8.419 -28.338 1.00 89.81 72 ALA A N 1
ATOM 574 C CA . ALA A 1 72 ? 16.981 9.399 -27.382 1.00 89.81 72 ALA A CA 1
ATOM 575 C C . ALA A 1 72 ? 15.449 9.347 -27.274 1.00 89.81 72 ALA A C 1
ATOM 577 O O . ALA A 1 72 ? 14.923 9.246 -26.175 1.00 89.81 72 ALA A O 1
ATOM 578 N N . HIS A 1 73 ? 14.731 9.296 -28.398 1.00 86.62 73 HIS A N 1
ATOM 579 C CA . HIS A 1 73 ? 13.270 9.194 -28.397 1.00 86.62 73 HIS A CA 1
ATOM 580 C C . HIS A 1 73 ? 12.769 7.917 -27.700 1.00 86.62 73 HIS A C 1
ATOM 582 O O . HIS A 1 73 ? 11.882 7.965 -26.850 1.00 86.62 73 HIS A O 1
ATOM 588 N N . ASN A 1 74 ? 13.374 6.765 -28.006 1.00 88.94 74 ASN A N 1
ATOM 589 C CA . ASN A 1 74 ? 13.055 5.504 -27.332 1.00 88.94 74 ASN A CA 1
ATOM 590 C C . ASN A 1 74 ? 13.433 5.528 -25.846 1.00 88.94 74 ASN A C 1
ATOM 592 O O . ASN A 1 74 ? 12.752 4.911 -25.025 1.00 88.94 74 ASN A O 1
ATOM 596 N N . PHE A 1 75 ? 14.530 6.202 -25.501 1.00 92.31 75 PHE A N 1
ATOM 597 C CA . PHE A 1 75 ? 14.937 6.404 -24.118 1.00 92.31 75 PHE A CA 1
ATOM 598 C C . PHE A 1 75 ? 13.911 7.252 -23.366 1.00 92.31 75 PHE A C 1
ATOM 600 O O . PHE A 1 75 ? 13.505 6.845 -22.285 1.00 92.31 75 PHE A O 1
ATOM 607 N N . ASP A 1 76 ? 13.427 8.349 -23.947 1.00 90.50 76 ASP A N 1
ATOM 608 C CA . ASP A 1 76 ? 12.422 9.218 -23.330 1.00 90.50 76 ASP A CA 1
ATOM 609 C C . ASP A 1 76 ? 11.101 8.475 -23.090 1.00 90.50 76 ASP A C 1
ATOM 611 O O . ASP A 1 76 ? 10.535 8.557 -22.000 1.00 90.50 76 ASP A O 1
ATOM 615 N N . ILE A 1 77 ? 10.643 7.670 -24.058 1.00 88.69 77 ILE A N 1
ATOM 616 C CA . ILE A 1 77 ? 9.462 6.806 -23.883 1.00 88.69 77 ILE A CA 1
ATOM 617 C C . ILE A 1 77 ? 9.665 5.845 -22.707 1.00 88.69 77 ILE A C 1
ATOM 619 O O . ILE A 1 77 ? 8.799 5.727 -21.840 1.00 88.69 77 ILE A O 1
ATOM 623 N N . ARG A 1 78 ? 10.815 5.163 -22.648 1.00 92.94 78 ARG A N 1
ATOM 624 C CA . ARG A 1 78 ? 11.117 4.221 -21.560 1.00 92.94 78 ARG A CA 1
ATOM 625 C C . ARG A 1 78 ? 11.272 4.908 -20.217 1.00 92.94 78 ARG A C 1
ATOM 627 O O . ARG A 1 78 ? 10.831 4.352 -19.222 1.00 92.94 78 ARG A O 1
ATOM 634 N N . LYS A 1 79 ? 11.881 6.090 -20.186 1.00 91.25 79 LYS A N 1
ATOM 635 C CA . LYS A 1 79 ? 12.008 6.899 -18.979 1.00 91.25 79 LYS A CA 1
ATOM 636 C C . LYS A 1 79 ? 10.625 7.240 -18.440 1.00 91.25 79 LYS A C 1
ATOM 638 O O . LYS A 1 79 ? 10.382 7.020 -17.264 1.00 91.25 79 LYS A O 1
ATOM 643 N N . ASN A 1 80 ? 9.707 7.686 -19.297 1.00 85.06 80 ASN A N 1
ATOM 644 C CA . ASN A 1 80 ? 8.333 7.958 -18.882 1.00 85.06 80 ASN A CA 1
ATOM 645 C C . ASN A 1 80 ? 7.654 6.704 -18.316 1.00 85.06 80 ASN A C 1
ATOM 647 O O . ASN A 1 80 ? 7.043 6.789 -17.261 1.00 85.06 80 ASN A O 1
ATOM 651 N N . LEU A 1 81 ? 7.788 5.540 -18.965 1.00 88.31 81 LEU A N 1
ATOM 652 C CA . LEU A 1 81 ? 7.239 4.278 -18.444 1.00 88.31 81 LEU A CA 1
ATOM 653 C C . LEU A 1 81 ? 7.840 3.897 -17.082 1.00 88.31 81 LEU A C 1
ATOM 655 O O . LEU A 1 81 ? 7.088 3.569 -16.168 1.00 88.31 81 LEU A O 1
ATOM 659 N N . LEU A 1 82 ? 9.165 4.006 -16.945 1.00 91.62 82 LEU A N 1
ATOM 660 C CA . LEU A 1 82 ? 9.887 3.715 -15.707 1.00 91.62 82 LEU A CA 1
ATOM 661 C C . LEU A 1 82 ? 9.413 4.610 -14.561 1.00 91.62 82 LEU A C 1
ATOM 663 O O . LEU A 1 82 ? 9.231 4.134 -13.454 1.00 91.62 82 LEU A O 1
ATOM 667 N N . GLU A 1 83 ? 9.140 5.884 -14.830 1.00 87.00 83 GLU A N 1
ATOM 668 C CA . GLU A 1 83 ? 8.672 6.816 -13.805 1.00 87.00 83 GLU A CA 1
ATOM 669 C C . GLU A 1 83 ? 7.297 6.450 -13.215 1.00 87.00 83 GLU A C 1
ATOM 671 O O . GLU A 1 83 ? 7.037 6.792 -12.061 1.00 87.00 83 GLU A O 1
ATOM 676 N N . PHE A 1 84 ? 6.420 5.778 -13.974 1.00 88.06 84 PHE A N 1
ATOM 677 C CA . PHE A 1 84 ? 5.169 5.212 -13.443 1.00 88.06 84 PHE A CA 1
ATOM 678 C C . PHE A 1 84 ? 5.430 3.920 -12.667 1.00 88.06 84 PHE A C 1
ATOM 680 O O . PHE A 1 84 ? 4.844 3.705 -11.605 1.00 88.06 84 PHE A O 1
ATOM 687 N N . ASP A 1 85 ? 6.327 3.079 -13.181 1.00 91.00 85 ASP A N 1
ATOM 688 C CA . ASP A 1 85 ? 6.700 1.822 -12.536 1.00 91.00 85 ASP A CA 1
ATOM 689 C C . ASP A 1 85 ? 7.415 2.069 -11.193 1.00 91.00 85 ASP A C 1
ATOM 691 O O . ASP A 1 85 ? 7.206 1.310 -10.248 1.00 91.00 85 ASP A O 1
ATOM 695 N N . ASP A 1 86 ? 8.187 3.154 -11.068 1.00 91.94 86 ASP A N 1
ATOM 696 C CA . ASP A 1 86 ? 8.854 3.573 -9.830 1.00 91.94 86 ASP A CA 1
ATOM 697 C C . ASP A 1 86 ? 7.842 3.819 -8.702 1.00 91.94 86 ASP A C 1
ATOM 699 O O . ASP A 1 86 ? 8.052 3.365 -7.581 1.00 91.94 86 ASP A O 1
ATOM 703 N N . VAL A 1 87 ? 6.702 4.454 -9.000 1.00 90.69 87 VAL A N 1
ATOM 704 C CA . VAL A 1 87 ? 5.632 4.701 -8.013 1.00 90.69 87 VAL A CA 1
ATOM 705 C C . VAL A 1 87 ? 5.050 3.387 -7.502 1.00 90.69 87 VAL A C 1
ATOM 707 O O . VAL A 1 87 ? 4.941 3.180 -6.295 1.00 90.69 87 VAL A O 1
ATOM 710 N N . ALA A 1 88 ? 4.716 2.475 -8.419 1.00 90.88 88 ALA A N 1
ATOM 711 C CA . ALA A 1 88 ? 4.190 1.163 -8.057 1.00 90.88 88 ALA A CA 1
ATOM 712 C C . ALA A 1 88 ? 5.230 0.330 -7.286 1.00 90.88 88 ALA A C 1
ATOM 714 O O . ALA A 1 88 ? 4.883 -0.425 -6.378 1.00 90.88 88 ALA A O 1
ATOM 715 N N . ASN A 1 89 ? 6.512 0.464 -7.631 1.00 94.06 89 ASN A N 1
ATOM 716 C CA . ASN A 1 89 ? 7.610 -0.221 -6.961 1.00 94.06 89 ASN A CA 1
ATOM 717 C C . ASN A 1 89 ? 7.840 0.305 -5.539 1.00 94.06 89 ASN A C 1
ATOM 719 O O . ASN A 1 89 ? 8.052 -0.496 -4.632 1.00 94.06 89 ASN A O 1
ATOM 723 N N . ASP A 1 90 ? 7.773 1.619 -5.331 1.00 94.25 90 ASP A N 1
ATOM 724 C CA . ASP A 1 90 ? 7.915 2.223 -4.006 1.00 94.25 90 ASP A CA 1
ATOM 725 C C . ASP A 1 90 ? 6.762 1.803 -3.086 1.00 94.25 90 ASP A C 1
ATOM 727 O O . ASP A 1 90 ? 7.012 1.321 -1.981 1.00 94.25 90 ASP A O 1
ATOM 731 N N . GLN A 1 91 ? 5.517 1.848 -3.574 1.00 93.81 91 GLN A N 1
ATOM 732 C CA . GLN A 1 91 ? 4.358 1.318 -2.844 1.00 93.81 91 GLN A CA 1
ATOM 733 C C . GLN A 1 91 ? 4.524 -0.175 -2.527 1.00 93.81 91 GLN A C 1
ATOM 735 O O . GLN A 1 91 ? 4.343 -0.594 -1.385 1.00 93.81 91 GLN A O 1
ATOM 740 N N . ARG A 1 92 ? 4.946 -0.987 -3.509 1.00 96.31 92 ARG A N 1
ATOM 741 C CA . ARG A 1 92 ? 5.180 -2.426 -3.314 1.00 96.31 92 ARG A CA 1
ATOM 742 C C . ARG A 1 92 ? 6.220 -2.697 -2.233 1.00 96.31 92 ARG A C 1
ATOM 744 O O . ARG A 1 92 ? 6.025 -3.614 -1.445 1.00 96.31 92 ARG A O 1
ATOM 751 N N . LYS A 1 93 ? 7.320 -1.938 -2.194 1.00 96.69 93 LYS A N 1
ATOM 752 C CA . LYS A 1 93 ? 8.360 -2.101 -1.165 1.00 96.69 93 LYS A CA 1
ATOM 753 C C . LYS A 1 93 ? 7.807 -1.850 0.231 1.00 96.69 93 LYS A C 1
ATOM 755 O O . LYS A 1 93 ? 8.095 -2.645 1.117 1.00 96.69 93 LYS A O 1
ATOM 760 N N . VAL A 1 94 ? 7.012 -0.793 0.411 1.00 95.94 94 VAL A N 1
ATOM 761 C CA . VAL A 1 94 ? 6.375 -0.486 1.702 1.00 95.94 94 VAL A CA 1
ATOM 762 C C . VAL A 1 94 ? 5.420 -1.610 2.098 1.00 95.94 94 VAL A C 1
ATOM 764 O O . VAL A 1 94 ? 5.575 -2.197 3.165 1.00 95.94 94 VAL A O 1
ATOM 767 N N . MET A 1 95 ? 4.511 -1.993 1.198 1.00 94.69 95 MET A N 1
ATOM 768 C CA . MET A 1 95 ? 3.525 -3.046 1.458 1.00 94.69 95 MET A CA 1
ATOM 769 C C . MET A 1 95 ? 4.173 -4.395 1.764 1.00 94.69 95 MET A C 1
ATOM 771 O O . MET A 1 95 ? 3.746 -5.101 2.672 1.00 94.69 95 MET A O 1
ATOM 775 N N . TYR A 1 96 ? 5.219 -4.769 1.025 1.00 95.56 96 TYR A N 1
ATOM 776 C CA . TYR A 1 96 ? 5.929 -6.025 1.264 1.00 95.56 96 TYR A CA 1
ATOM 777 C C . TYR A 1 96 ? 6.809 -5.950 2.511 1.00 95.56 96 TYR A C 1
ATOM 779 O O . TYR A 1 96 ? 7.010 -6.978 3.148 1.00 95.56 96 TYR A O 1
ATOM 787 N N . GLY A 1 97 ? 7.294 -4.762 2.882 1.00 96.12 97 GLY A N 1
ATOM 788 C CA . GLY A 1 97 ? 7.928 -4.512 4.175 1.00 96.12 97 GLY A CA 1
ATOM 789 C C . GLY A 1 97 ? 6.980 -4.866 5.316 1.00 96.12 97 GLY A C 1
ATOM 790 O O . GLY A 1 97 ? 7.254 -5.806 6.056 1.00 96.12 97 GLY A O 1
ATOM 791 N N . TRP A 1 98 ? 5.810 -4.222 5.361 1.00 92.12 98 TRP A N 1
ATOM 792 C CA . TRP A 1 98 ? 4.775 -4.499 6.366 1.00 92.12 98 TRP A CA 1
ATOM 793 C C . TRP A 1 98 ? 4.314 -5.954 6.351 1.00 92.12 98 TRP A C 1
ATOM 795 O O . TRP A 1 98 ? 4.212 -6.596 7.393 1.00 92.12 98 TRP A O 1
ATOM 805 N N . ARG A 1 99 ? 4.088 -6.524 5.162 1.00 95.88 99 ARG A N 1
ATOM 806 C CA . ARG A 1 99 ? 3.697 -7.930 5.029 1.00 95.88 99 ARG A CA 1
ATOM 807 C C . ARG A 1 99 ? 4.752 -8.867 5.616 1.00 95.88 99 ARG A C 1
ATOM 809 O O . ARG A 1 99 ? 4.401 -9.839 6.278 1.00 95.88 99 ARG A O 1
ATOM 816 N N . ASN A 1 100 ? 6.033 -8.601 5.369 1.00 95.75 100 ASN A N 1
ATOM 817 C CA . ASN A 1 100 ? 7.127 -9.404 5.911 1.00 95.75 100 ASN A CA 1
ATOM 818 C C . ASN A 1 100 ? 7.258 -9.236 7.428 1.00 95.75 100 ASN A C 1
ATOM 820 O O . ASN A 1 100 ? 7.483 -10.231 8.110 1.00 95.75 100 ASN A O 1
ATOM 824 N N . GLU A 1 101 ? 7.075 -8.024 7.951 1.00 93.69 101 GLU A N 1
ATOM 825 C CA . GLU A 1 101 ? 7.053 -7.749 9.393 1.00 93.69 101 GLU A CA 1
ATOM 826 C C . GLU A 1 101 ? 5.924 -8.524 10.084 1.00 93.69 101 GLU A C 1
ATOM 828 O O . GLU A 1 101 ? 6.190 -9.278 11.018 1.00 93.69 101 GLU A O 1
ATOM 833 N N . LEU A 1 102 ? 4.697 -8.463 9.555 1.00 92.94 102 LEU A N 1
ATOM 834 C CA . LEU A 1 102 ? 3.561 -9.245 10.058 1.00 92.94 102 LEU A CA 1
ATOM 835 C C . LEU A 1 102 ? 3.815 -10.755 9.966 1.00 92.94 102 LEU A C 1
ATOM 837 O O . LEU A 1 102 ? 3.498 -11.503 10.890 1.00 92.94 102 LEU A O 1
ATOM 841 N N . MET A 1 103 ? 4.407 -11.233 8.866 1.00 93.06 103 MET A N 1
ATOM 842 C CA . MET A 1 103 ? 4.769 -12.646 8.709 1.00 93.06 103 MET A CA 1
ATOM 843 C C . MET A 1 103 ? 5.863 -13.100 9.681 1.00 93.06 103 MET A C 1
ATOM 845 O O . MET A 1 103 ? 5.843 -14.264 10.083 1.00 93.06 103 MET A O 1
ATOM 849 N N . ALA A 1 104 ? 6.792 -12.226 10.060 1.00 94.44 104 ALA A N 1
ATOM 850 C CA . ALA A 1 104 ? 7.863 -12.536 11.003 1.00 94.44 104 ALA A CA 1
ATOM 851 C C . ALA A 1 104 ? 7.423 -12.405 12.470 1.00 94.44 104 ALA A C 1
ATOM 853 O O . ALA A 1 104 ? 7.972 -13.096 13.323 1.00 94.44 104 ALA A O 1
ATOM 854 N N . ALA A 1 105 ? 6.430 -11.561 12.761 1.00 93.31 105 ALA A N 1
ATOM 855 C CA . ALA A 1 105 ? 5.906 -11.366 14.107 1.00 93.31 105 ALA A CA 1
ATOM 856 C C . ALA A 1 105 ? 5.245 -12.645 14.648 1.00 93.31 105 ALA A C 1
ATOM 858 O O . ALA A 1 105 ? 4.432 -13.276 13.964 1.00 93.31 105 ALA A O 1
ATOM 859 N N . GLU A 1 106 ? 5.587 -13.026 15.877 1.00 90.50 106 GLU A N 1
ATOM 860 C CA . GLU A 1 106 ? 4.925 -14.124 16.597 1.00 90.50 106 GLU A CA 1
ATOM 861 C C . GLU A 1 106 ? 3.583 -13.684 17.196 1.00 90.50 106 GLU A C 1
ATOM 863 O O . GLU A 1 106 ? 2.652 -14.483 17.278 1.00 90.50 106 GLU A O 1
ATOM 868 N N . ASP A 1 107 ? 3.479 -12.403 17.549 1.00 93.19 107 ASP A N 1
ATOM 869 C CA . ASP A 1 107 ? 2.313 -11.779 18.161 1.00 93.19 107 ASP A CA 1
ATOM 870 C C . ASP A 1 107 ? 2.053 -10.418 17.498 1.00 93.19 107 ASP A C 1
ATOM 872 O O . ASP A 1 107 ? 2.971 -9.615 17.325 1.00 93.19 107 ASP A O 1
ATOM 876 N N . VAL A 1 108 ? 0.803 -10.186 17.100 1.00 94.44 108 VAL A N 1
ATOM 877 C CA . VAL A 1 108 ? 0.321 -8.951 16.459 1.00 94.44 108 VAL A CA 1
ATOM 878 C C . VAL A 1 108 ? -0.796 -8.280 17.267 1.00 94.44 108 VAL A C 1
ATOM 880 O O . VAL A 1 108 ? -1.375 -7.296 16.811 1.00 94.44 108 VAL A O 1
ATOM 883 N N . SER A 1 109 ? -1.096 -8.787 18.465 1.00 93.06 109 SER A N 1
ATOM 884 C CA . SER A 1 109 ? -2.214 -8.346 19.304 1.00 93.06 109 SER A CA 1
ATOM 885 C C . SER A 1 109 ? -2.099 -6.886 19.722 1.00 93.06 109 SER A C 1
ATOM 887 O O . SER A 1 109 ? -3.087 -6.165 19.658 1.00 93.06 109 SER A O 1
ATOM 889 N N . ALA A 1 110 ? -0.898 -6.419 20.075 1.00 92.00 110 ALA A N 1
ATOM 890 C CA . ALA A 1 110 ? -0.657 -5.014 20.404 1.00 92.00 110 ALA A CA 1
ATOM 891 C C . ALA A 1 110 ? -0.972 -4.094 19.213 1.00 92.00 110 ALA A C 1
ATOM 893 O O . ALA A 1 110 ? -1.731 -3.143 19.350 1.00 92.00 110 ALA A O 1
ATOM 894 N N . THR A 1 111 ? -0.469 -4.431 18.020 1.00 91.31 111 THR A N 1
ATOM 895 C CA . THR A 1 111 ? -0.756 -3.673 16.793 1.00 91.31 111 THR A CA 1
ATOM 896 C C . THR A 1 111 ? -2.246 -3.680 16.468 1.00 91.31 111 THR A C 1
ATOM 898 O O . THR A 1 111 ? -2.802 -2.650 16.102 1.00 91.31 111 THR A O 1
ATOM 901 N N . LEU A 1 112 ? -2.909 -4.828 16.620 1.00 92.94 112 LEU A N 1
ATOM 902 C CA . LEU A 1 112 ? -4.341 -4.944 16.372 1.00 92.94 112 LEU A CA 1
ATOM 903 C C . LEU A 1 112 ? -5.159 -4.154 17.399 1.00 92.94 112 LEU A C 1
ATOM 905 O O . LEU A 1 112 ? -6.145 -3.529 17.021 1.00 92.94 112 LEU A O 1
ATOM 909 N N . LYS A 1 113 ? -4.729 -4.139 18.665 1.00 92.62 113 LYS A N 1
ATOM 910 C CA . LYS A 1 113 ? -5.331 -3.333 19.726 1.00 92.62 113 LYS A CA 1
ATOM 911 C C . LYS A 1 113 ? -5.241 -1.849 19.385 1.00 92.62 113 LYS A C 1
ATOM 913 O O . LYS A 1 113 ? -6.282 -1.206 19.317 1.00 92.62 113 LYS A O 1
ATOM 918 N N . ASP A 1 114 ? -4.049 -1.351 19.064 1.00 93.88 114 ASP A N 1
ATOM 919 C CA . ASP A 1 114 ? -3.839 0.054 18.695 1.00 93.88 114 ASP A CA 1
ATOM 920 C C . ASP A 1 114 ? -4.706 0.454 17.488 1.00 93.88 114 ASP A C 1
ATOM 922 O O . ASP A 1 114 ? -5.413 1.461 17.533 1.00 93.88 114 ASP A O 1
ATOM 926 N N . MET A 1 115 ? -4.732 -0.382 16.440 1.00 93.44 115 MET A N 1
ATOM 927 C CA . MET A 1 115 ? -5.594 -0.167 15.272 1.00 93.44 115 MET A CA 1
ATOM 928 C C . MET A 1 115 ? -7.080 -0.170 15.646 1.00 93.44 115 MET A C 1
ATOM 930 O O . MET A 1 115 ? -7.839 0.662 15.159 1.00 93.44 115 MET A 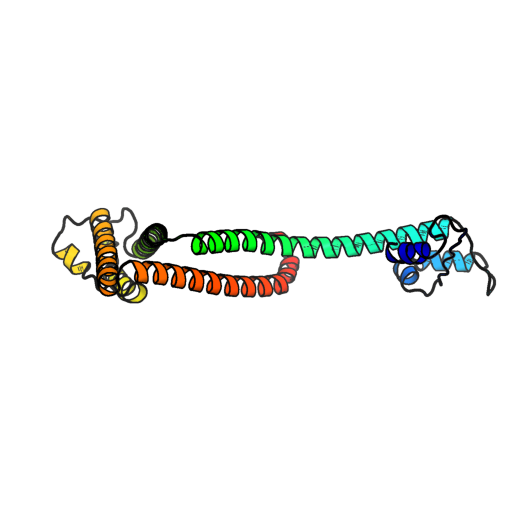O 1
ATOM 934 N N . SER A 1 116 ? -7.515 -1.103 16.496 1.00 92.88 116 SER A N 1
ATOM 935 C CA . SER A 1 116 ? -8.917 -1.197 16.910 1.00 92.88 116 SER A CA 1
ATOM 936 C C . SER A 1 116 ? -9.356 0.008 17.737 1.00 92.88 116 SER A C 1
ATOM 938 O O . SER A 1 116 ? -10.457 0.508 17.526 1.00 92.88 116 SER A O 1
ATOM 940 N N . THR A 1 117 ? -8.481 0.517 18.610 1.00 92.81 117 THR A N 1
ATOM 941 C CA . THR A 1 117 ? -8.718 1.734 19.387 1.00 92.81 117 THR A CA 1
ATOM 942 C C . THR A 1 117 ? -8.862 2.932 18.456 1.00 92.81 117 THR A C 1
ATOM 944 O O . THR A 1 117 ? -9.842 3.662 18.562 1.00 92.81 117 THR A O 1
ATOM 947 N N . GLU A 1 118 ? -7.953 3.105 17.493 1.00 95.50 118 GLU A N 1
ATOM 948 C CA . GLU A 1 118 ? -8.029 4.208 16.529 1.00 95.50 118 GLU A CA 1
ATOM 949 C C . GLU A 1 118 ? -9.313 4.153 15.684 1.00 95.50 118 GLU A C 1
ATOM 951 O O . GLU A 1 118 ? -9.997 5.163 15.524 1.00 95.50 118 GLU A O 1
ATOM 956 N N . VAL A 1 119 ? -9.675 2.973 15.173 1.00 95.69 119 VAL A N 1
ATOM 957 C CA . VAL A 1 119 ? -10.892 2.793 14.365 1.00 95.69 119 VAL A CA 1
ATOM 958 C C . VAL A 1 119 ? -12.151 3.038 15.196 1.00 95.69 119 VAL A C 1
ATOM 960 O O . VAL A 1 119 ? -13.101 3.646 14.701 1.00 95.69 119 VAL A O 1
ATOM 963 N N . LEU A 1 120 ? -12.172 2.601 16.456 1.00 94.62 120 LEU A N 1
ATOM 964 C CA . LEU A 1 120 ? -13.303 2.840 17.347 1.00 94.62 120 LEU A CA 1
ATOM 965 C C . LEU A 1 120 ? -13.476 4.338 17.631 1.00 94.62 120 LEU A C 1
ATOM 967 O O . LEU A 1 120 ? -14.592 4.836 17.520 1.00 94.62 120 LEU A O 1
ATOM 971 N N . GLU A 1 121 ? -12.392 5.071 17.900 1.00 94.00 121 GLU A N 1
ATOM 972 C CA . GLU A 1 121 ? -12.430 6.533 18.067 1.00 94.00 121 GLU A CA 1
ATOM 973 C C . GLU A 1 121 ? -12.978 7.231 16.813 1.00 94.00 121 GLU A C 1
ATOM 975 O O . GLU A 1 121 ? -13.939 7.995 16.897 1.00 94.00 121 GLU A O 1
ATOM 980 N N . GLN A 1 122 ? -12.460 6.881 15.630 1.00 95.50 122 GLN A N 1
ATOM 981 C CA . GLN A 1 122 ? -12.946 7.417 14.351 1.00 95.50 122 GLN A CA 1
ATOM 982 C C . GLN A 1 122 ? -14.419 7.081 14.081 1.00 95.50 122 GLN A C 1
ATOM 984 O O . GLN A 1 122 ? -15.096 7.815 13.361 1.00 95.50 122 GLN A O 1
ATOM 989 N N . THR A 1 123 ? -14.915 5.975 14.639 1.00 95.12 123 THR A N 1
ATOM 990 C CA . THR A 1 123 ? -16.325 5.589 14.529 1.00 95.12 123 THR A CA 1
ATOM 991 C C . THR A 1 123 ? -17.205 6.365 15.503 1.00 95.12 123 THR A C 1
ATOM 993 O O . THR A 1 123 ? -18.350 6.657 15.171 1.00 95.12 123 THR A O 1
ATOM 996 N N . ILE A 1 124 ? -16.697 6.706 16.690 1.00 94.44 124 ILE A N 1
ATOM 997 C CA . ILE A 1 124 ? -17.431 7.467 17.709 1.00 94.44 124 ILE A CA 1
ATOM 998 C C . ILE A 1 124 ? -17.524 8.950 17.326 1.00 94.44 124 ILE A C 1
ATOM 1000 O O . ILE A 1 124 ? -18.594 9.542 17.470 1.00 94.44 124 ILE A O 1
ATOM 1004 N N . ASP A 1 125 ? -16.447 9.536 16.796 1.00 94.75 125 ASP A N 1
ATOM 1005 C CA . ASP A 1 125 ? -16.323 10.978 16.522 1.00 94.75 125 ASP A CA 1
ATOM 1006 C C . ASP A 1 125 ? -17.487 11.621 15.739 1.00 94.75 125 ASP A C 1
ATOM 1008 O O . ASP A 1 125 ? -17.883 12.738 16.081 1.00 94.75 125 ASP A O 1
ATOM 1012 N N . PRO A 1 126 ? -18.077 10.981 14.707 1.00 94.62 126 PRO A N 1
ATOM 1013 C CA . PRO A 1 126 ? -19.217 11.547 13.988 1.00 94.62 126 PRO A CA 1
ATOM 1014 C C . PRO A 1 126 ? -20.497 11.653 14.828 1.00 94.62 126 PRO A C 1
ATOM 1016 O O . PRO A 1 126 ? -21.341 12.495 14.524 1.00 94.62 126 PRO A O 1
ATOM 1019 N N . TYR A 1 127 ? -20.655 10.800 15.845 1.00 94.75 127 TYR A N 1
ATOM 1020 C CA . TYR A 1 127 ? -21.852 10.728 16.692 1.00 94.75 127 TYR A CA 1
ATOM 1021 C C . TYR A 1 127 ? -21.678 11.470 18.014 1.00 94.75 127 TYR A C 1
ATOM 1023 O O . TYR A 1 127 ? -22.635 12.042 18.528 1.00 94.75 127 TYR A O 1
ATOM 1031 N N . ILE A 1 128 ? -20.462 11.461 18.558 1.00 93.38 128 ILE A N 1
ATOM 1032 C CA . ILE A 1 128 ? -20.072 12.174 19.771 1.00 93.38 128 ILE A CA 1
ATOM 1033 C C . ILE A 1 128 ? -18.858 13.027 19.401 1.00 93.38 128 ILE A C 1
ATOM 1035 O O . ILE A 1 128 ? -17.725 12.551 19.475 1.00 93.38 128 ILE A O 1
ATOM 1039 N N . PRO A 1 129 ? -19.064 14.274 18.948 1.00 91.81 129 PRO A N 1
ATOM 1040 C CA . PRO A 1 129 ? -17.952 15.121 18.548 1.00 91.81 129 PRO A CA 1
ATOM 1041 C C . PRO A 1 129 ? -17.040 15.445 19.743 1.00 91.81 129 PRO A C 1
ATOM 1043 O O . PRO A 1 129 ? -17.551 15.679 20.841 1.00 91.81 129 PRO A O 1
ATOM 1046 N N . PRO A 1 130 ? -15.714 15.539 19.549 1.00 90.00 130 PRO A N 1
ATOM 1047 C CA . PRO A 1 130 ? -14.797 15.908 20.621 1.00 90.00 130 PRO A CA 1
ATOM 1048 C C . PRO A 1 130 ? -15.155 17.244 21.276 1.00 90.00 130 PRO A C 1
ATOM 1050 O O . PRO A 1 130 ? -15.358 18.242 20.580 1.00 90.00 130 PRO A O 1
ATOM 1053 N N . GLN A 1 131 ? -15.172 17.277 22.611 1.00 88.56 131 GLN A N 1
ATOM 1054 C CA . GLN A 1 131 ? -15.452 18.471 23.422 1.00 88.56 131 GLN A CA 1
ATOM 1055 C C . GLN A 1 131 ? -16.851 19.064 23.177 1.00 88.56 131 GLN A C 1
ATOM 1057 O O . GLN A 1 131 ? -17.051 20.279 23.279 1.00 88.56 131 GLN A O 1
ATOM 1062 N N . SER A 1 132 ? -17.820 18.216 22.828 1.00 89.38 132 SER A N 1
ATOM 1063 C CA . SER A 1 132 ? -19.206 18.620 22.586 1.00 89.38 132 SER A CA 1
ATOM 1064 C C . SER A 1 132 ? -20.081 18.538 23.837 1.00 89.38 132 SER A C 1
ATOM 1066 O O . SER A 1 132 ? -19.741 17.912 24.839 1.00 89.38 132 SER A O 1
ATOM 1068 N N . LEU A 1 133 ? -21.233 19.202 23.765 1.00 87.88 133 LEU A N 1
ATOM 1069 C CA . LEU A 1 133 ? -22.298 19.083 24.759 1.00 87.88 133 LEU A CA 1
ATOM 1070 C C . LEU A 1 133 ? -23.129 17.829 24.471 1.00 87.88 133 LEU A C 1
ATOM 1072 O O . LEU A 1 133 ? -23.343 17.499 23.307 1.00 87.88 133 LEU A O 1
ATOM 1076 N N . GLU A 1 134 ? -23.681 17.209 25.514 1.00 84.62 134 GLU A N 1
ATOM 1077 C CA . GLU A 1 134 ? -24.524 16.003 25.412 1.00 84.62 134 GLU A CA 1
ATOM 1078 C C . GLU A 1 134 ? -25.709 16.162 24.444 1.00 84.62 134 GLU A C 1
ATOM 1080 O O . GLU A 1 134 ? -26.097 15.218 23.765 1.00 84.62 134 GLU A O 1
ATOM 1085 N N . GLU A 1 135 ? -26.250 17.376 24.302 1.00 85.38 135 GLU A N 1
ATOM 1086 C CA . GLU A 1 135 ? -27.334 17.683 23.355 1.00 85.38 135 GLU A CA 1
ATOM 1087 C C . GLU A 1 135 ? -26.950 17.466 21.880 1.00 85.38 135 GLU A C 1
ATOM 1089 O O . GLU A 1 135 ? -27.823 17.371 21.017 1.00 85.38 135 GLU A O 1
ATOM 1094 N N . GLN A 1 136 ? -25.652 17.434 21.573 1.00 88.44 136 GLN A N 1
ATOM 1095 C CA . GLN A 1 136 ? -25.125 17.225 20.224 1.00 88.44 136 GLN A CA 1
ATOM 1096 C C . GLN A 1 136 ? -24.866 15.746 19.920 1.00 88.44 136 GLN A C 1
ATOM 1098 O O . GLN A 1 136 ? -24.466 15.431 18.800 1.00 88.44 136 GLN A O 1
ATOM 1103 N N . TRP A 1 137 ? -25.060 14.853 20.895 1.00 93.81 137 TRP A N 1
ATOM 1104 C CA . TRP A 1 137 ? -24.728 13.442 20.756 1.00 93.81 137 TRP A CA 1
ATOM 1105 C C . TRP A 1 137 ? -25.854 12.673 20.069 1.00 93.81 137 TRP A C 1
ATOM 1107 O O . TRP A 1 137 ? -27.003 12.683 20.512 1.00 93.81 137 TRP A O 1
ATOM 1117 N N . ASP A 1 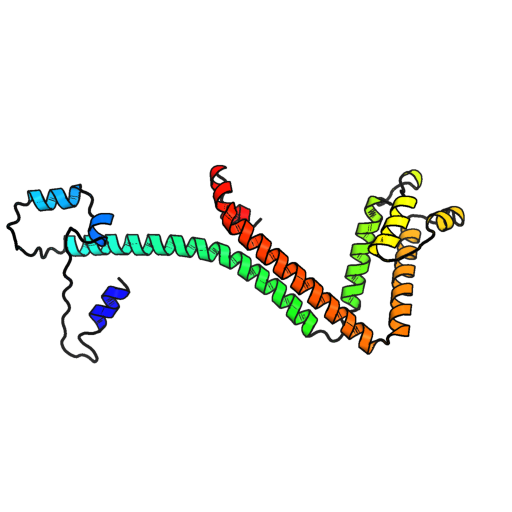138 ? -25.511 11.936 19.016 1.00 94.75 138 ASP A N 1
ATOM 1118 C CA . ASP A 1 138 ? -26.413 10.971 18.388 1.00 94.75 138 ASP A CA 1
ATOM 1119 C C . ASP A 1 138 ? -26.174 9.569 18.958 1.00 94.75 138 ASP A C 1
ATOM 1121 O O . ASP A 1 138 ? -25.530 8.706 18.356 1.00 94.75 138 ASP A O 1
ATOM 1125 N N . VAL A 1 139 ? -26.702 9.346 20.162 1.00 93.75 139 VAL A N 1
ATOM 1126 C CA . VAL A 1 139 ? -26.553 8.073 20.881 1.00 93.75 139 VAL A CA 1
ATOM 1127 C C . VAL A 1 139 ? -27.211 6.919 20.122 1.00 93.75 139 VAL A C 1
ATOM 1129 O O . VAL A 1 139 ? -26.637 5.838 20.019 1.00 93.75 139 VAL A O 1
ATOM 1132 N N . ALA A 1 140 ? -28.390 7.146 19.538 1.00 94.56 140 ALA A N 1
ATOM 1133 C CA . ALA A 1 140 ? -29.106 6.109 18.802 1.00 94.56 140 ALA A CA 1
ATOM 1134 C C . ALA A 1 140 ? -28.355 5.688 17.525 1.00 94.56 140 ALA A C 1
ATOM 1136 O O . ALA A 1 140 ? -28.298 4.497 17.210 1.00 94.56 140 ALA A O 1
ATOM 1137 N N . GLY A 1 141 ? -27.765 6.645 16.799 1.00 95.31 141 GLY A N 1
ATOM 1138 C CA . GLY A 1 141 ? -26.910 6.370 15.643 1.00 95.31 141 GLY A CA 1
ATOM 1139 C C . GLY A 1 141 ? -25.622 5.634 16.020 1.00 95.31 141 GLY A C 1
ATOM 1140 O O . GLY A 1 141 ? -25.227 4.688 15.327 1.00 95.31 141 GLY A O 1
ATOM 1141 N N . LEU A 1 142 ? -25.013 6.002 17.152 1.00 95.19 142 LEU A N 1
ATOM 1142 C CA . LEU A 1 142 ? -23.829 5.325 17.678 1.00 95.19 142 LEU A CA 1
ATOM 1143 C C . LEU A 1 142 ? -24.120 3.858 18.018 1.00 95.19 142 LEU A C 1
ATOM 1145 O O . LEU A 1 142 ? -23.415 2.975 17.535 1.00 95.19 142 LEU A O 1
ATOM 1149 N N . GLU A 1 143 ? -25.173 3.578 18.792 1.00 95.94 143 GLU A N 1
ATOM 1150 C CA . GLU A 1 143 ? -25.549 2.207 19.173 1.00 95.94 143 GLU A CA 1
ATOM 1151 C C . GLU A 1 143 ? -25.790 1.316 17.944 1.00 95.94 143 GLU A C 1
ATOM 1153 O O . GLU A 1 143 ? -25.289 0.191 17.875 1.00 95.94 143 GLU A O 1
ATOM 1158 N N . GLN A 1 144 ? -26.497 1.835 16.933 1.00 96.06 144 GLN A N 1
ATOM 1159 C CA . GLN A 1 144 ? -26.741 1.107 15.684 1.00 96.06 144 GLN A CA 1
ATOM 1160 C C . GLN A 1 144 ? -25.448 0.812 14.918 1.00 96.06 144 GLN A C 1
ATOM 1162 O O . GLN A 1 144 ? -25.297 -0.269 14.343 1.00 96.06 144 GLN A O 1
ATOM 1167 N N . THR A 1 145 ? -24.515 1.763 14.893 1.00 96.12 145 THR A N 1
ATOM 1168 C CA . THR A 1 145 ? -23.235 1.605 14.191 1.00 96.12 145 THR A CA 1
ATOM 1169 C C . THR A 1 145 ? -22.332 0.609 14.909 1.00 96.12 145 THR A C 1
ATOM 1171 O O . THR A 1 145 ? -21.770 -0.276 14.263 1.00 96.12 145 THR A O 1
ATOM 1174 N N . LEU A 1 146 ? -22.265 0.674 16.242 1.00 95.12 146 LEU A N 1
ATOM 1175 C CA . LEU A 1 146 ? -21.526 -0.284 17.065 1.00 95.12 146 LEU A CA 1
ATOM 1176 C C . LEU A 1 146 ? -22.066 -1.712 16.900 1.00 95.12 146 LEU A C 1
ATOM 1178 O O . LEU A 1 146 ? -21.282 -2.655 16.757 1.00 95.12 146 LEU A O 1
ATOM 1182 N N . GLU A 1 147 ? -23.387 -1.890 16.825 1.00 95.25 147 GLU A N 1
ATOM 1183 C CA . GLU A 1 147 ? -23.971 -3.207 16.554 1.00 95.25 147 GLU A CA 1
ATOM 1184 C C . GLU A 1 147 ? -23.647 -3.684 15.132 1.00 95.25 147 GLU A C 1
ATOM 1186 O O . GLU A 1 147 ? -23.283 -4.843 14.932 1.00 95.25 147 GLU A O 1
ATOM 1191 N N . LYS A 1 148 ? -23.762 -2.808 14.132 1.00 95.62 148 LYS A N 1
ATOM 1192 C CA . LYS A 1 148 ? -23.592 -3.176 12.723 1.00 95.62 148 LYS A CA 1
ATOM 1193 C C . LYS A 1 148 ? -22.142 -3.492 12.353 1.00 95.62 148 LYS A C 1
ATOM 1195 O O . LYS A 1 148 ? -21.911 -4.447 11.612 1.00 95.62 148 LYS A O 1
ATOM 1200 N N . GLU A 1 149 ? -21.191 -2.679 12.803 1.00 93.44 149 GLU A N 1
ATOM 1201 C CA . GLU A 1 149 ? -19.786 -2.771 12.385 1.00 93.44 149 GLU A CA 1
ATOM 1202 C C . GLU A 1 149 ? -18.949 -3.632 13.336 1.00 93.44 149 GLU A C 1
ATOM 1204 O O . GLU A 1 149 ? -18.124 -4.422 12.877 1.00 93.44 149 GLU A O 1
ATOM 1209 N N . PHE A 1 150 ? -19.212 -3.555 14.646 1.00 92.25 150 PHE A N 1
ATOM 1210 C CA . PHE A 1 150 ? -18.454 -4.288 15.667 1.00 92.25 150 PHE A CA 1
ATOM 1211 C C . PHE A 1 150 ? -19.218 -5.482 16.257 1.00 92.25 150 PHE A C 1
ATOM 1213 O O . PHE A 1 150 ? -18.625 -6.317 16.946 1.00 92.25 150 PHE A O 1
ATOM 1220 N N . GLY A 1 151 ? -20.526 -5.599 16.001 1.00 92.50 151 GLY A N 1
ATOM 1221 C CA . GLY A 1 151 ? -21.368 -6.605 16.653 1.00 92.50 151 GLY A CA 1
ATOM 1222 C C . GLY A 1 151 ? -21.598 -6.323 18.140 1.00 92.50 151 GLY A C 1
ATOM 1223 O O . GLY A 1 151 ? -21.940 -7.245 18.882 1.00 92.50 151 GLY A O 1
ATOM 1224 N N . LEU A 1 152 ? -21.373 -5.084 18.590 1.00 92.62 152 LEU A N 1
ATOM 1225 C CA . LEU A 1 152 ? -21.478 -4.682 19.989 1.00 92.62 152 LEU A CA 1
ATOM 1226 C C . LEU A 1 152 ? -22.850 -4.075 20.277 1.00 92.62 152 LEU A C 1
ATOM 1228 O O . LEU A 1 152 ? -23.208 -3.032 19.742 1.00 92.62 152 LEU A O 1
ATOM 1232 N N . ARG A 1 153 ? -23.609 -4.716 21.167 1.00 93.38 153 ARG A N 1
ATOM 1233 C CA . ARG A 1 153 ? -24.890 -4.200 21.663 1.00 93.38 153 ARG A CA 1
ATOM 1234 C C . ARG A 1 153 ? -24.673 -3.500 22.993 1.00 93.38 153 ARG A C 1
ATOM 1236 O O . ARG A 1 153 ? -24.785 -4.129 24.044 1.00 93.38 153 ARG A O 1
ATOM 1243 N N . LEU A 1 154 ? -24.331 -2.220 22.932 1.00 92.44 154 LEU A N 1
ATOM 1244 C CA . LEU A 1 154 ? -24.089 -1.401 24.114 1.00 92.44 154 LEU A CA 1
ATOM 1245 C C . LEU A 1 154 ? -25.302 -0.499 24.362 1.00 92.44 154 LEU A C 1
ATOM 1247 O O . LEU A 1 154 ? -25.667 0.246 23.459 1.00 92.44 154 LEU A O 1
ATOM 1251 N N . PRO A 1 155 ? -25.936 -0.547 25.546 1.00 93.19 155 PRO A N 1
ATOM 1252 C CA . PRO A 1 155 ? -27.045 0.338 25.885 1.00 93.19 155 PRO A CA 1
ATOM 1253 C C . PRO A 1 155 ? -26.502 1.685 26.390 1.00 93.19 155 PRO A C 1
ATOM 1255 O O . PRO A 1 155 ? -26.638 2.020 27.568 1.00 93.19 155 PRO A O 1
ATOM 1258 N N . VAL A 1 156 ? -25.848 2.434 25.502 1.00 91.69 156 VAL A N 1
ATOM 1259 C CA . VAL A 1 156 ? -25.221 3.732 25.793 1.00 91.69 156 VAL A CA 1
ATOM 1260 C C . VAL A 1 156 ? -26.245 4.734 26.326 1.00 91.69 156 VAL A C 1
ATOM 1262 O O . VAL A 1 156 ? -25.965 5.421 27.306 1.00 91.69 156 VAL A O 1
ATOM 1265 N N . GLY A 1 157 ? -27.454 4.770 25.760 1.00 90.12 157 GLY A N 1
ATOM 1266 C CA . GLY A 1 157 ? -28.524 5.644 26.248 1.00 90.12 157 GLY A CA 1
ATOM 1267 C C . GLY A 1 157 ? -28.887 5.357 27.705 1.00 90.12 157 GLY A C 1
ATOM 1268 O O . GLY A 1 157 ? -28.978 6.273 28.518 1.00 90.12 157 GLY A O 1
ATOM 1269 N N . ALA A 1 158 ? -28.981 4.077 28.074 1.00 91.50 158 ALA A N 1
ATOM 1270 C CA . ALA A 1 158 ? -29.260 3.683 29.454 1.00 91.50 158 ALA A CA 1
ATOM 1271 C C . ALA A 1 158 ? -28.103 4.020 30.409 1.00 91.50 158 ALA A C 1
ATOM 1273 O O . ALA A 1 158 ? -28.336 4.246 31.595 1.00 91.50 158 ALA A O 1
ATOM 1274 N N . TRP A 1 159 ? -26.856 4.045 29.926 1.00 93.19 159 TRP A N 1
ATOM 1275 C CA . TRP A 1 159 ? -25.713 4.464 30.740 1.00 93.19 159 TRP A CA 1
ATOM 1276 C C . TRP A 1 159 ? -25.766 5.952 31.069 1.00 93.19 159 TRP A C 1
ATOM 1278 O O . TRP A 1 159 ? -25.532 6.307 32.220 1.00 93.19 159 TRP A O 1
ATOM 1288 N N . LEU A 1 160 ? -26.124 6.785 30.092 1.00 89.06 160 LEU A N 1
ATOM 1289 C CA . LEU A 1 160 ? -26.258 8.233 30.267 1.00 89.06 160 LEU A CA 1
ATOM 1290 C C . LEU A 1 160 ? -27.478 8.613 31.115 1.00 89.06 160 LEU A C 1
ATOM 1292 O O . LEU A 1 160 ? -27.430 9.575 31.876 1.00 89.06 160 LEU A O 1
ATOM 1296 N N . GLU A 1 161 ? -28.563 7.838 31.040 1.00 88.50 161 GLU A N 1
ATOM 1297 C CA . GLU A 1 161 ? -29.718 8.015 31.930 1.00 88.50 161 GLU A CA 1
ATOM 1298 C C . GLU A 1 161 ? -29.419 7.612 33.382 1.00 88.50 161 GLU A C 1
ATOM 1300 O O . GLU A 1 161 ? -29.976 8.192 34.313 1.00 88.50 161 GLU A O 1
ATOM 1305 N N . ALA A 1 162 ? -28.576 6.596 33.588 1.00 89.94 162 ALA A N 1
ATOM 1306 C CA . ALA A 1 162 ? -28.249 6.086 34.917 1.00 89.94 162 ALA A CA 1
ATOM 1307 C C . ALA A 1 162 ? -27.168 6.909 35.637 1.00 89.94 162 ALA A C 1
ATOM 1309 O O . ALA A 1 162 ? -27.157 6.938 36.869 1.00 89.94 162 ALA A O 1
ATOM 1310 N N . ASP A 1 163 ? -26.264 7.540 34.887 1.00 88.06 163 ASP A N 1
ATOM 1311 C CA . ASP A 1 163 ? -25.129 8.295 35.411 1.00 88.06 163 ASP A CA 1
ATOM 1312 C C . ASP A 1 163 ? -24.977 9.635 34.677 1.00 88.06 163 ASP A C 1
ATOM 1314 O O . ASP A 1 163 ? -24.396 9.715 33.597 1.00 88.06 163 ASP A O 1
ATOM 1318 N N . HIS A 1 164 ? -25.506 10.698 35.286 1.00 78.00 164 HIS A N 1
ATOM 1319 C CA . HIS A 1 164 ? -25.445 12.060 34.747 1.00 78.00 164 HIS A CA 1
ATOM 1320 C C . HIS A 1 164 ? -24.052 12.709 34.843 1.00 78.00 164 HIS A C 1
ATOM 1322 O O . HIS A 1 164 ? -23.848 13.771 34.262 1.00 78.00 164 HIS A O 1
ATOM 1328 N N . ASP A 1 165 ? -23.099 12.094 35.554 1.00 80.94 165 ASP A N 1
ATOM 1329 C CA . ASP A 1 165 ? -21.700 12.541 35.591 1.00 80.94 165 ASP A CA 1
ATOM 1330 C C . ASP A 1 165 ? -20.842 11.796 34.539 1.00 80.94 165 ASP A C 1
ATOM 1332 O O . ASP A 1 165 ? -19.621 11.983 34.458 1.00 80.94 165 ASP A O 1
ATOM 1336 N N . LEU A 1 166 ? -21.462 10.949 33.701 1.00 84.56 166 LEU A N 1
ATOM 1337 C CA . LEU A 1 166 ? -20.791 10.222 32.626 1.00 84.56 166 LEU A CA 1
ATOM 1338 C C . LEU A 1 166 ? -20.526 11.134 31.421 1.00 84.56 166 LEU A C 1
ATOM 1340 O O . LEU A 1 166 ? -21.232 11.124 30.416 1.00 84.56 166 LEU A O 1
ATOM 1344 N N . HIS A 1 167 ? -19.454 11.909 31.523 1.00 86.19 167 HIS A N 1
ATOM 1345 C CA . HIS A 1 167 ? -18.986 12.775 30.446 1.00 86.19 167 HIS A CA 1
ATOM 1346 C C . HIS A 1 167 ? -18.324 11.988 29.296 1.00 86.19 167 HIS A C 1
ATOM 1348 O O . HIS A 1 167 ? -18.111 10.776 29.373 1.00 86.19 167 HIS A O 1
ATOM 1354 N N . GLU A 1 168 ? -17.956 12.703 28.229 1.00 88.94 168 GLU A N 1
ATOM 1355 C CA . GLU A 1 168 ? -17.411 12.139 26.986 1.00 88.94 168 GLU A CA 1
ATOM 1356 C C . GLU A 1 168 ? -16.245 11.156 27.206 1.00 88.94 168 GLU A C 1
ATOM 1358 O O . GLU A 1 168 ? -16.296 10.018 26.743 1.00 88.94 168 GLU A O 1
ATOM 1363 N N . GLU A 1 169 ? -15.189 11.578 27.909 1.00 90.00 169 GLU A N 1
ATOM 1364 C CA . GLU A 1 169 ? -13.986 10.760 28.126 1.00 90.00 169 GLU A CA 1
ATOM 1365 C C . GLU A 1 169 ? -14.296 9.444 28.876 1.00 90.00 169 GLU A C 1
ATOM 1367 O O . GLU A 1 169 ? -13.932 8.375 28.373 1.00 90.00 169 GLU A O 1
ATOM 1372 N N . PRO A 1 170 ? -15.000 9.465 30.030 1.00 91.31 170 PRO A N 1
ATOM 1373 C CA . PRO A 1 170 ? -15.485 8.252 30.687 1.00 91.31 170 PRO A CA 1
ATOM 1374 C C . PRO A 1 170 ? -16.340 7.349 29.793 1.00 91.31 170 PRO A C 1
ATOM 1376 O O . PRO A 1 170 ? -16.195 6.125 29.847 1.00 91.31 170 PRO A O 1
ATOM 1379 N N . LEU A 1 171 ? -17.216 7.928 28.966 1.00 91.81 171 LEU A N 1
ATOM 1380 C CA . LEU A 1 171 ? -18.063 7.167 28.052 1.00 91.81 171 LEU A CA 1
ATOM 1381 C C . LEU A 1 171 ? -17.228 6.443 26.989 1.00 91.81 171 LEU A C 1
ATOM 1383 O O . LEU A 1 171 ? -17.391 5.235 26.805 1.00 91.81 171 LEU A O 1
ATOM 1387 N N . ARG A 1 172 ? -16.299 7.148 26.331 1.00 92.69 172 ARG A N 1
ATOM 1388 C CA . ARG A 1 172 ? -15.378 6.548 25.353 1.00 92.69 172 ARG A CA 1
ATOM 1389 C C . ARG A 1 172 ? -14.567 5.426 25.993 1.00 92.69 172 ARG A C 1
ATOM 1391 O O . ARG A 1 172 ? -14.548 4.311 25.475 1.00 92.69 172 ARG A O 1
ATOM 1398 N N . ALA A 1 173 ? -13.974 5.679 27.161 1.00 93.12 173 ALA A N 1
ATOM 1399 C CA . ALA A 1 173 ? -13.200 4.679 27.895 1.00 93.12 173 ALA A CA 1
ATOM 1400 C C . ALA A 1 173 ? -14.029 3.429 28.233 1.00 93.12 173 ALA A C 1
ATOM 1402 O O . ALA A 1 173 ? -13.530 2.307 28.133 1.00 93.12 173 ALA A O 1
ATOM 1403 N N . ARG A 1 174 ? -15.307 3.605 28.587 1.00 94.38 174 ARG A N 1
ATOM 1404 C CA . ARG A 1 174 ? -16.225 2.491 28.837 1.00 94.38 174 ARG A CA 1
ATOM 1405 C C . ARG A 1 174 ? -16.504 1.682 27.571 1.00 94.38 174 ARG A C 1
ATOM 1407 O O . ARG A 1 174 ? -16.456 0.459 27.630 1.00 94.38 174 ARG A O 1
ATOM 1414 N N . ILE A 1 175 ? -16.748 2.332 26.433 1.00 94.12 175 ILE A N 1
ATOM 1415 C CA . ILE A 1 175 ? -16.960 1.644 25.147 1.00 94.12 175 ILE A CA 1
ATOM 1416 C C . ILE A 1 175 ? -15.716 0.832 24.752 1.00 94.12 175 ILE A C 1
ATOM 1418 O O . ILE A 1 175 ? -15.847 -0.329 24.360 1.00 94.12 175 ILE A O 1
ATOM 1422 N N . HIS A 1 176 ? -14.513 1.396 24.920 1.00 94.00 176 HIS A N 1
ATOM 1423 C CA . HIS A 1 176 ? -13.257 0.663 24.708 1.00 94.00 176 HIS A CA 1
ATOM 1424 C C . HIS A 1 176 ? -13.137 -0.551 25.621 1.00 94.00 176 HIS A C 1
ATOM 1426 O O . HIS A 1 176 ? -12.814 -1.638 25.150 1.00 94.00 176 HIS A O 1
ATOM 1432 N N . ALA A 1 177 ? -13.433 -0.393 26.912 1.00 94.69 177 ALA A N 1
ATOM 1433 C CA . ALA A 1 177 ? -13.364 -1.492 27.869 1.00 94.69 177 ALA A CA 1
ATOM 1434 C C . ALA A 1 177 ? -14.319 -2.641 27.503 1.00 94.69 177 ALA A C 1
ATOM 1436 O O . ALA A 1 177 ? -13.939 -3.805 27.604 1.00 94.69 177 ALA A O 1
ATOM 1437 N N . GLU A 1 178 ? -15.528 -2.334 27.028 1.00 94.88 178 GLU A N 1
ATOM 1438 C CA . GLU A 1 178 ? -16.475 -3.353 26.559 1.00 94.88 178 GLU A CA 1
ATOM 1439 C C . GLU A 1 178 ? -15.972 -4.071 25.297 1.00 94.88 178 GLU A C 1
ATOM 1441 O O . GLU A 1 178 ? -16.073 -5.296 25.201 1.00 94.88 178 GLU A O 1
ATOM 1446 N N . LEU A 1 179 ? -15.373 -3.345 24.343 1.00 93.69 179 LEU A N 1
ATOM 1447 C CA . LEU A 1 179 ? -14.745 -3.954 23.164 1.00 93.69 179 LEU A CA 1
ATOM 1448 C C . LEU 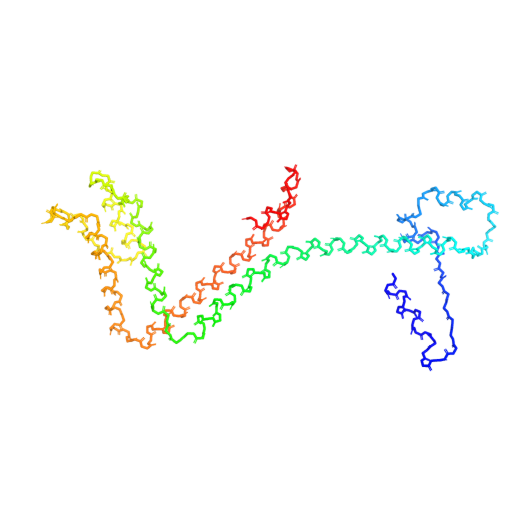A 1 179 ? -13.592 -4.889 23.565 1.00 93.69 179 LEU A C 1
ATOM 1450 O O . LEU A 1 179 ? -13.516 -6.018 23.072 1.00 93.69 179 LEU A O 1
ATOM 1454 N N . GLU A 1 180 ? -12.723 -4.443 24.476 1.00 93.12 180 GLU A N 1
ATOM 1455 C CA . GLU A 1 180 ? -11.624 -5.250 25.011 1.00 93.12 180 GLU A CA 1
ATOM 1456 C C . GLU A 1 180 ? -12.139 -6.497 25.734 1.00 93.12 180 GLU A C 1
ATOM 1458 O O . GLU A 1 180 ? -11.599 -7.586 25.534 1.00 93.12 180 GLU A O 1
ATOM 1463 N N . GLN A 1 181 ? -13.210 -6.371 26.520 1.00 94.44 181 GLN A N 1
ATOM 1464 C CA . GLN A 1 181 ? -13.798 -7.495 27.241 1.00 94.44 181 GLN A CA 1
ATOM 1465 C C . GLN A 1 181 ? -14.393 -8.530 26.281 1.00 94.44 181 GLN A C 1
ATOM 1467 O O . GLN A 1 181 ? -14.089 -9.716 26.394 1.00 94.44 181 GLN A O 1
ATOM 1472 N N . VAL A 1 182 ? -15.172 -8.098 25.284 1.00 93.69 182 VAL A N 1
ATOM 1473 C CA . VAL A 1 182 ? -15.734 -8.997 24.260 1.00 93.69 182 VAL A CA 1
ATOM 1474 C C . VAL A 1 182 ? -14.629 -9.728 23.501 1.00 93.69 182 VAL A C 1
ATOM 1476 O O . VAL A 1 182 ? -14.778 -10.898 23.131 1.00 93.69 182 VAL A O 1
ATOM 1479 N N . TYR A 1 183 ? -13.514 -9.050 23.243 1.00 93.50 183 TYR A N 1
ATOM 1480 C CA . TYR A 1 183 ? -12.358 -9.664 22.613 1.00 93.50 183 TYR A CA 1
ATOM 1481 C C . TYR A 1 183 ? -11.676 -10.689 23.528 1.00 93.50 183 TYR A C 1
ATOM 1483 O O . TYR A 1 183 ? -11.416 -11.814 23.095 1.0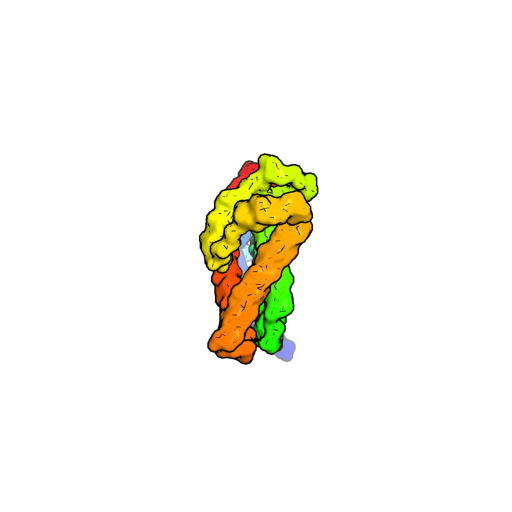0 93.50 183 TYR A O 1
ATOM 1491 N N . ALA A 1 184 ? -11.447 -10.334 24.794 1.00 94.19 184 ALA A N 1
ATOM 1492 C CA . ALA A 1 184 ? -10.856 -11.215 25.796 1.00 94.19 184 ALA A CA 1
ATOM 1493 C C . ALA A 1 184 ? -11.707 -12.476 26.026 1.00 94.19 184 ALA A C 1
ATOM 1495 O O . ALA A 1 184 ? -11.162 -13.575 26.122 1.00 94.19 184 ALA A O 1
ATOM 1496 N N . ASP A 1 185 ? -13.036 -12.350 26.024 1.00 95.00 185 ASP A N 1
ATOM 1497 C CA . ASP A 1 185 ? -13.959 -13.482 26.133 1.00 95.00 185 ASP A CA 1
ATOM 1498 C C . ASP A 1 185 ? -13.827 -14.433 24.932 1.00 95.00 185 ASP A C 1
ATOM 1500 O O . ASP A 1 185 ? -13.784 -15.657 25.092 1.00 95.00 185 ASP A O 1
ATOM 1504 N N . LYS A 1 186 ? -13.701 -13.889 23.712 1.00 93.62 186 LYS A N 1
ATOM 1505 C CA . LYS A 1 186 ? -13.444 -14.689 22.501 1.00 93.62 186 LYS A CA 1
ATOM 1506 C C . LYS A 1 186 ? -12.086 -15.387 22.570 1.00 93.62 186 LYS A C 1
ATOM 1508 O O . LYS A 1 186 ? -11.995 -16.570 22.237 1.00 93.62 186 LYS A O 1
ATOM 1513 N N . GLU A 1 187 ? -11.048 -14.690 23.026 1.00 94.62 187 GLU A N 1
ATOM 1514 C CA . GLU A 1 187 ? -9.719 -15.275 23.218 1.00 94.62 187 GLU A CA 1
ATOM 1515 C C . GLU A 1 187 ? -9.741 -16.393 24.268 1.00 94.62 187 GLU A C 1
ATOM 1517 O O . GLU A 1 187 ? -9.135 -17.440 24.048 1.00 94.62 187 GLU A O 1
ATOM 1522 N N . ALA A 1 188 ? -10.482 -16.233 25.367 1.00 95.38 188 ALA A N 1
ATOM 1523 C CA . ALA A 1 188 ? -10.620 -17.258 26.400 1.00 95.38 188 ALA A CA 1
ATOM 1524 C C . ALA A 1 188 ? -11.308 -18.535 25.880 1.00 95.38 188 ALA A C 1
ATOM 1526 O O . ALA A 1 188 ? -10.950 -19.639 26.292 1.00 95.38 188 ALA A O 1
ATOM 1527 N N . LEU A 1 189 ? -12.265 -18.400 24.954 1.00 95.00 189 LEU A N 1
ATOM 1528 C CA . LEU A 1 189 ? -12.959 -19.531 24.327 1.00 95.00 189 LEU A CA 1
ATOM 1529 C C . LEU A 1 189 ? -12.083 -20.290 23.319 1.00 95.00 189 LEU A C 1
ATOM 1531 O O . LEU A 1 189 ? -12.153 -21.516 23.243 1.00 95.00 189 LEU A O 1
ATOM 1535 N N . VAL A 1 190 ? -11.288 -19.571 22.524 1.00 94.38 190 VAL A N 1
ATOM 1536 C CA . VAL A 1 190 ? -10.465 -20.144 21.441 1.00 94.38 190 VAL A CA 1
ATOM 1537 C C . VAL A 1 190 ? -9.087 -20.598 21.944 1.00 94.38 190 VAL A C 1
ATOM 1539 O O . VAL A 1 190 ? -8.532 -21.591 21.468 1.00 94.38 190 VAL A O 1
ATOM 1542 N N . GLY A 1 191 ? -8.543 -19.886 22.928 1.00 94.94 191 GLY A N 1
ATOM 1543 C CA . GLY A 1 191 ? -7.186 -20.018 23.441 1.00 94.94 191 GLY A CA 1
ATOM 1544 C C . GLY A 1 191 ? -6.191 -19.096 22.727 1.00 94.94 191 GLY A C 1
ATOM 1545 O O . GLY A 1 191 ? -6.164 -19.013 21.496 1.00 94.94 191 GLY A O 1
ATOM 1546 N N . ALA A 1 192 ? -5.309 -18.463 23.507 1.00 93.06 192 ALA A N 1
ATOM 1547 C CA . ALA A 1 192 ? -4.351 -17.464 23.023 1.00 93.06 192 ALA A CA 1
ATOM 1548 C C . ALA A 1 192 ? -3.501 -17.912 21.811 1.00 93.06 192 ALA A C 1
ATOM 1550 O O . ALA A 1 192 ? -3.437 -17.164 20.837 1.00 93.06 192 ALA A O 1
ATOM 1551 N N . PRO A 1 193 ? -2.903 -19.126 21.762 1.00 93.00 193 PRO A N 1
ATOM 1552 C CA . PRO A 1 193 ? -2.057 -19.515 20.626 1.00 93.00 193 PRO A CA 1
ATOM 1553 C C . PRO A 1 193 ? -2.804 -19.561 19.286 1.00 93.00 193 PRO A C 1
ATOM 1555 O O . PRO A 1 193 ? -2.243 -19.214 18.248 1.00 93.00 193 PRO A O 1
ATOM 1558 N N . TRP A 1 194 ? -4.071 -19.982 19.305 1.00 94.12 194 TRP A N 1
ATOM 1559 C CA . TRP A 1 194 ? -4.916 -20.031 18.113 1.00 94.12 194 TRP A CA 1
ATOM 1560 C C . TRP A 1 194 ? -5.433 -18.642 17.741 1.00 94.12 194 TRP A C 1
ATOM 1562 O O . TRP A 1 194 ? -5.475 -18.314 16.557 1.00 94.12 194 TRP A O 1
ATOM 1572 N N . MET A 1 195 ? -5.759 -17.813 18.738 1.00 94.81 195 MET A N 1
ATOM 1573 C CA . MET A 1 195 ? -6.196 -16.434 18.527 1.00 94.81 195 MET A CA 1
ATOM 1574 C C . MET A 1 195 ? -5.107 -15.594 17.842 1.00 94.81 195 MET A C 1
ATOM 1576 O O . MET A 1 195 ? -5.374 -14.986 16.808 1.00 94.81 195 MET A O 1
ATOM 1580 N N . ARG A 1 196 ? -3.851 -15.673 18.305 1.00 94.94 196 ARG A N 1
ATOM 1581 C CA . ARG A 1 196 ? -2.711 -14.977 17.674 1.00 94.94 196 ARG A CA 1
ATOM 1582 C C . ARG A 1 196 ? -2.497 -15.393 16.213 1.00 94.94 196 ARG A C 1
ATOM 1584 O O . ARG A 1 196 ? -2.262 -14.556 15.341 1.00 94.94 196 ARG A O 1
ATOM 1591 N N . GLN A 1 197 ? -2.609 -16.691 15.912 1.00 93.50 197 GLN A N 1
ATOM 1592 C CA . GLN A 1 197 ? -2.523 -17.180 14.529 1.00 93.50 197 GLN A CA 1
ATOM 1593 C C . GLN A 1 197 ? -3.687 -16.675 13.671 1.00 93.50 197 GLN A C 1
ATOM 1595 O O . GLN A 1 197 ? -3.481 -16.311 12.512 1.00 93.50 197 GLN A O 1
ATOM 1600 N N . PHE A 1 198 ? -4.894 -16.643 14.237 1.00 94.62 198 PHE A N 1
ATOM 1601 C CA . PHE A 1 198 ? -6.090 -16.152 13.566 1.00 94.62 198 PHE A CA 1
ATOM 1602 C C . PHE A 1 198 ? -5.990 -14.657 13.243 1.00 94.62 198 PHE A C 1
ATOM 1604 O O . PHE A 1 198 ? -6.183 -14.281 12.089 1.00 94.62 198 PHE A O 1
ATOM 1611 N N . GLU A 1 199 ? -5.612 -13.819 14.210 1.00 94.75 199 GLU A N 1
ATOM 1612 C CA . GLU A 1 199 ? -5.383 -12.378 14.020 1.00 94.75 199 GLU A CA 1
ATOM 1613 C C . GLU A 1 199 ? -4.421 -12.112 12.864 1.00 94.75 199 GLU A C 1
ATOM 1615 O O . GLU A 1 199 ? -4.732 -11.371 11.930 1.00 94.75 199 GLU A O 1
ATOM 1620 N N . LYS A 1 200 ? -3.264 -12.778 12.891 1.00 95.25 200 LYS A N 1
ATOM 1621 C CA . LYS A 1 200 ? -2.241 -12.654 11.856 1.00 95.25 200 LYS A CA 1
ATOM 1622 C C . LYS A 1 200 ? -2.747 -13.102 10.488 1.00 95.25 200 LYS A C 1
ATOM 1624 O O . LYS A 1 200 ? -2.474 -12.439 9.488 1.00 95.25 200 LYS A O 1
ATOM 1629 N N . ALA A 1 201 ? -3.480 -14.214 10.426 1.00 95.00 201 ALA A N 1
ATOM 1630 C CA . ALA A 1 201 ? -4.053 -14.708 9.179 1.00 95.00 201 ALA A CA 1
ATOM 1631 C C . ALA A 1 201 ? -5.071 -13.717 8.593 1.00 95.00 201 ALA A C 1
ATOM 1633 O O . ALA A 1 201 ? -5.013 -13.427 7.397 1.00 95.00 201 ALA A O 1
ATOM 1634 N N . VAL A 1 202 ? -5.951 -13.156 9.431 1.00 95.19 202 VAL A N 1
ATOM 1635 C CA . VAL A 1 202 ? -6.937 -12.149 9.018 1.00 95.19 202 VAL A CA 1
ATOM 1636 C C . VAL A 1 202 ? -6.247 -10.874 8.539 1.00 95.19 202 VAL A C 1
ATOM 1638 O O . VAL A 1 202 ? -6.552 -10.416 7.440 1.00 95.19 202 VAL A O 1
ATOM 1641 N N . LEU A 1 203 ? -5.279 -10.339 9.292 1.00 94.50 203 LEU A N 1
ATOM 1642 C CA . LEU A 1 203 ? -4.534 -9.140 8.890 1.00 94.50 203 LEU A CA 1
ATOM 1643 C C . LEU A 1 203 ? -3.841 -9.328 7.538 1.00 94.50 203 LEU A C 1
ATOM 1645 O O . LEU A 1 203 ? -3.981 -8.485 6.655 1.00 94.50 203 LEU A O 1
ATOM 1649 N N . LEU A 1 204 ? -3.142 -10.449 7.340 1.00 95.44 204 LEU A N 1
ATOM 1650 C CA . LEU A 1 204 ? -2.478 -10.746 6.068 1.00 95.44 204 LEU A CA 1
ATOM 1651 C C . LEU A 1 204 ? -3.480 -10.899 4.919 1.00 95.44 204 LEU A C 1
ATOM 1653 O O . LEU A 1 204 ? -3.237 -10.390 3.827 1.00 95.44 204 LEU A O 1
ATOM 1657 N N . GLN A 1 205 ? -4.612 -11.567 5.151 1.00 96.81 205 GLN A N 1
ATOM 1658 C CA . GLN A 1 205 ? -5.646 -11.740 4.134 1.00 96.81 205 GLN A CA 1
ATOM 1659 C C . GLN A 1 205 ? -6.272 -10.402 3.720 1.00 96.81 205 GLN A C 1
ATOM 1661 O O . GLN A 1 205 ? -6.463 -10.164 2.526 1.00 96.81 205 GLN A O 1
ATOM 1666 N N . VAL A 1 206 ? -6.588 -9.539 4.688 1.00 95.31 206 VAL A N 1
ATOM 1667 C CA . VAL A 1 206 ? -7.164 -8.208 4.448 1.00 95.31 206 VAL A CA 1
ATOM 1668 C C . VAL A 1 206 ? -6.152 -7.308 3.735 1.00 95.31 206 VAL A C 1
ATOM 1670 O O . VAL A 1 206 ? -6.492 -6.690 2.726 1.00 95.31 206 VAL A O 1
ATOM 1673 N N . LEU A 1 207 ? -4.891 -7.310 4.180 1.00 94.88 207 LEU A N 1
ATOM 1674 C CA . LEU A 1 207 ? -3.794 -6.589 3.531 1.00 94.88 207 LEU A CA 1
ATOM 1675 C C . LEU A 1 207 ? -3.628 -7.018 2.067 1.00 94.88 207 LEU A C 1
ATOM 1677 O O . LEU A 1 207 ? -3.590 -6.175 1.170 1.00 94.88 207 LEU A O 1
ATOM 1681 N N . ASP A 1 208 ? -3.566 -8.328 1.812 1.00 95.94 208 ASP A N 1
ATOM 1682 C CA . ASP A 1 208 ? -3.406 -8.878 0.465 1.00 95.94 208 ASP A CA 1
ATOM 1683 C C . ASP A 1 208 ? -4.630 -8.557 -0.416 1.00 95.94 208 ASP A C 1
ATOM 1685 O O . ASP A 1 208 ? -4.480 -8.266 -1.606 1.00 95.94 208 ASP A O 1
ATOM 1689 N N . ALA A 1 209 ? -5.845 -8.567 0.144 1.00 96.88 209 ALA A N 1
ATOM 1690 C CA . ALA A 1 209 ? -7.062 -8.210 -0.581 1.00 96.88 209 ALA A CA 1
ATOM 1691 C C . ALA A 1 209 ? -7.062 -6.737 -1.018 1.00 96.88 209 ALA A C 1
ATOM 1693 O O . ALA A 1 209 ? -7.211 -6.471 -2.215 1.00 96.88 209 ALA A O 1
ATOM 1694 N N . HIS A 1 210 ? -6.822 -5.806 -0.088 1.00 95.81 210 HIS A N 1
ATOM 1695 C CA . HIS A 1 210 ? -6.758 -4.374 -0.391 1.00 95.81 210 HIS A CA 1
ATOM 1696 C C . HIS A 1 210 ? -5.591 -4.028 -1.311 1.00 95.81 210 HIS A C 1
ATOM 1698 O O . HIS A 1 210 ? -5.737 -3.195 -2.202 1.00 95.81 210 HIS A O 1
ATOM 1704 N N . TRP A 1 211 ? -4.448 -4.703 -1.173 1.00 96.69 211 TRP A N 1
ATOM 1705 C CA . TRP A 1 211 ? -3.323 -4.487 -2.077 1.00 96.69 211 TRP A CA 1
ATOM 1706 C C . TRP A 1 211 ? -3.656 -4.876 -3.521 1.00 96.69 211 TRP A C 1
ATOM 1708 O O . TRP A 1 211 ? -3.336 -4.135 -4.449 1.00 96.69 211 TRP A O 1
ATOM 1718 N N . ARG A 1 212 ? -4.338 -6.008 -3.742 1.00 96.06 212 ARG A N 1
ATOM 1719 C CA . ARG A 1 212 ? -4.784 -6.395 -5.093 1.00 96.06 212 ARG A CA 1
ATOM 1720 C C . ARG A 1 212 ? -5.794 -5.411 -5.673 1.00 96.06 212 ARG A C 1
ATOM 1722 O O . ARG A 1 212 ? -5.717 -5.106 -6.860 1.00 96.06 212 ARG A O 1
ATOM 1729 N N . GLU A 1 213 ? -6.739 -4.945 -4.862 1.00 96.56 213 GLU A N 1
ATOM 1730 C CA . GLU A 1 213 ? -7.725 -3.950 -5.290 1.00 96.56 213 GLU A CA 1
ATOM 1731 C C . GLU A 1 213 ? -7.047 -2.629 -5.669 1.00 96.56 213 GLU A C 1
ATOM 1733 O O . GLU A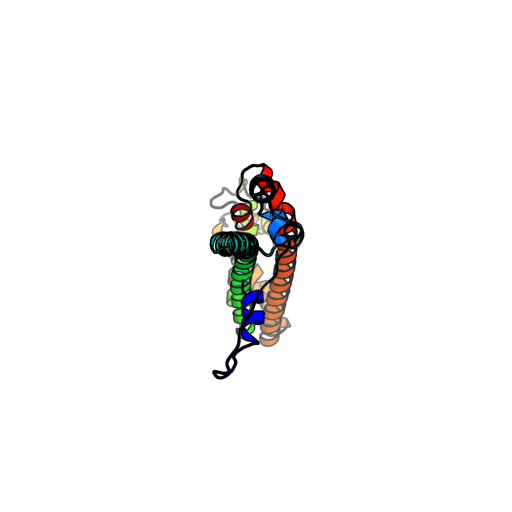 1 213 ? -7.299 -2.090 -6.746 1.00 96.56 213 GLU A O 1
ATOM 1738 N N . HIS A 1 214 ? -6.101 -2.169 -4.847 1.00 95.50 214 HIS A N 1
ATOM 1739 C CA . HIS A 1 214 ? -5.279 -0.997 -5.133 1.00 95.50 214 HIS A CA 1
ATOM 1740 C C . HIS A 1 214 ? -4.472 -1.154 -6.425 1.00 95.50 214 HIS A C 1
ATOM 1742 O O . HIS A 1 214 ? -4.453 -0.246 -7.251 1.00 95.50 214 HIS A O 1
ATOM 1748 N N . LEU A 1 215 ? -3.848 -2.314 -6.653 1.00 94.06 215 LEU A N 1
ATOM 1749 C CA . LEU A 1 215 ? -3.136 -2.594 -7.904 1.00 94.06 215 LEU A CA 1
ATOM 1750 C C . LEU A 1 215 ? -4.063 -2.514 -9.123 1.00 94.06 215 LEU A C 1
ATOM 1752 O O . LEU A 1 215 ? -3.697 -1.902 -10.125 1.00 94.06 215 LEU A O 1
ATOM 1756 N N . ALA A 1 216 ? -5.273 -3.070 -9.028 1.00 94.75 216 ALA A N 1
ATOM 1757 C CA . ALA A 1 216 ? -6.260 -2.963 -10.097 1.00 94.75 216 ALA A CA 1
ATOM 1758 C C . ALA A 1 216 ? -6.669 -1.498 -10.338 1.00 94.75 216 ALA A C 1
ATOM 1760 O O . ALA A 1 216 ? -6.706 -1.045 -11.483 1.00 94.75 216 ALA A O 1
ATOM 1761 N N . ALA A 1 217 ? -6.917 -0.733 -9.271 1.00 93.31 217 ALA A N 1
ATOM 1762 C CA . ALA A 1 217 ? -7.227 0.692 -9.361 1.00 93.31 217 ALA A CA 1
ATOM 1763 C C . ALA A 1 217 ? -6.079 1.498 -9.998 1.00 93.31 217 ALA A C 1
ATOM 1765 O O . ALA A 1 217 ? -6.330 2.378 -10.825 1.00 93.31 217 ALA A O 1
ATOM 1766 N N . MET A 1 218 ? -4.825 1.168 -9.679 1.00 92.19 218 MET A N 1
ATOM 1767 C CA . MET A 1 218 ? -3.638 1.778 -10.283 1.00 92.19 218 MET A CA 1
ATOM 1768 C C . MET A 1 218 ? -3.510 1.475 -11.772 1.00 92.19 218 MET A C 1
ATOM 1770 O O . MET A 1 218 ? -3.223 2.387 -12.551 1.00 92.19 218 MET A O 1
ATOM 1774 N N . ASP A 1 219 ? -3.793 0.244 -12.192 1.00 90.38 219 ASP A N 1
ATOM 1775 C CA . ASP A 1 219 ? -3.799 -0.117 -13.610 1.00 90.38 219 ASP A CA 1
ATOM 1776 C C . ASP A 1 219 ? -4.879 0.654 -14.386 1.00 90.38 219 ASP A C 1
ATOM 1778 O O . ASP A 1 219 ? -4.599 1.200 -15.460 1.00 90.38 219 ASP A O 1
ATOM 1782 N N . TYR A 1 220 ? -6.088 0.783 -13.828 1.00 90.62 220 TYR A N 1
ATOM 1783 C CA . TYR A 1 220 ? -7.142 1.609 -14.428 1.00 90.62 220 TYR A CA 1
ATOM 1784 C C . TYR A 1 220 ? -6.754 3.090 -14.483 1.00 90.62 220 TYR A C 1
ATOM 1786 O O . TYR A 1 220 ? -6.934 3.742 -15.518 1.00 90.62 220 TYR A O 1
ATOM 1794 N N . LEU A 1 221 ? -6.173 3.626 -13.404 1.00 90.31 221 LEU A N 1
ATOM 1795 C CA . LEU A 1 221 ? -5.721 5.014 -13.365 1.00 9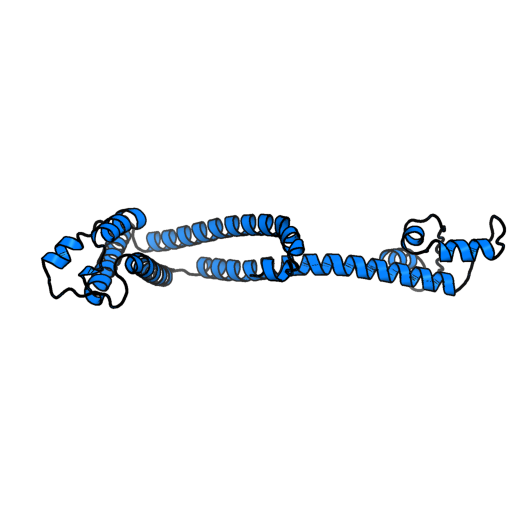0.31 221 LEU A CA 1
ATOM 1796 C C . LEU A 1 221 ? -4.652 5.263 -14.430 1.00 90.31 221 LEU A C 1
ATOM 1798 O O . LEU A 1 221 ? -4.753 6.241 -15.167 1.00 90.31 221 LEU A O 1
ATOM 1802 N N . ARG A 1 222 ? -3.669 4.366 -14.568 1.00 88.00 222 ARG A N 1
ATOM 1803 C CA . ARG A 1 222 ? -2.591 4.472 -15.562 1.00 88.00 222 ARG A CA 1
ATOM 1804 C C . ARG A 1 222 ? -3.130 4.553 -16.991 1.00 88.00 222 ARG A C 1
ATOM 1806 O O . ARG A 1 222 ? -2.598 5.315 -17.793 1.00 88.00 222 ARG A O 1
ATOM 1813 N N . GLN A 1 223 ? -4.192 3.815 -17.314 1.00 86.50 223 GLN A N 1
ATOM 1814 C CA . GLN A 1 223 ? -4.824 3.874 -18.637 1.00 86.50 223 GLN A CA 1
ATOM 1815 C C . GLN A 1 223 ? -5.550 5.210 -18.872 1.00 86.50 223 GLN A C 1
ATOM 1817 O O . GLN A 1 223 ? -5.450 5.790 -19.954 1.00 86.50 223 GLN A O 1
ATOM 1822 N N . GLY A 1 224 ? -6.248 5.727 -17.855 1.00 85.88 224 GLY A N 1
ATOM 1823 C CA . GLY A 1 224 ? -7.033 6.963 -17.948 1.00 85.88 224 GLY A CA 1
ATOM 1824 C C . GLY A 1 224 ? -6.238 8.262 -17.761 1.00 85.88 224 GLY A C 1
ATOM 1825 O O . GLY A 1 224 ? -6.693 9.326 -18.185 1.00 85.88 224 GLY A O 1
ATOM 1826 N N . ILE A 1 225 ? -5.047 8.214 -17.154 1.00 85.56 225 ILE A N 1
ATOM 1827 C CA . ILE A 1 225 ? -4.315 9.414 -16.713 1.00 85.56 225 ILE A CA 1
ATOM 1828 C C . ILE A 1 225 ? -3.896 10.325 -17.869 1.00 85.56 225 ILE A C 1
ATOM 1830 O O . ILE A 1 225 ? -3.818 11.544 -17.709 1.00 85.56 225 ILE A O 1
ATOM 1834 N N . HIS A 1 226 ? -3.691 9.763 -19.061 1.00 82.69 226 HIS A N 1
ATOM 1835 C CA . HIS A 1 226 ? -3.347 10.536 -20.251 1.00 82.69 226 HIS A CA 1
ATOM 1836 C C . HIS A 1 226 ? -4.451 11.527 -20.644 1.00 82.69 226 HIS A C 1
ATOM 1838 O O . HIS A 1 226 ? -4.143 12.588 -21.189 1.00 82.69 226 HIS A O 1
ATOM 1844 N N . LEU A 1 227 ? -5.712 11.259 -20.275 1.00 84.62 227 LEU A N 1
ATOM 1845 C CA . LEU A 1 227 ? -6.817 12.194 -20.489 1.00 84.62 227 LEU A CA 1
ATOM 1846 C C . LEU A 1 227 ? -6.703 13.450 -19.610 1.00 84.62 227 LEU A C 1
ATOM 1848 O O . LEU A 1 227 ? -7.114 14.531 -20.026 1.00 84.62 227 LEU A O 1
ATOM 1852 N N . ARG A 1 228 ? -6.071 13.362 -18.430 1.00 76.44 228 ARG A N 1
ATOM 1853 C CA . ARG A 1 228 ? -5.802 14.546 -17.590 1.00 76.44 228 ARG A CA 1
ATOM 1854 C C . ARG A 1 228 ? -4.777 15.492 -18.220 1.00 76.44 228 ARG A C 1
ATOM 1856 O O . ARG A 1 228 ? -4.781 16.681 -17.906 1.00 76.44 228 ARG A O 1
ATOM 1863 N N . GLY A 1 229 ? -3.964 14.996 -19.156 1.00 74.50 229 GLY A N 1
ATOM 1864 C CA . GLY A 1 229 ? -3.051 15.815 -19.954 1.00 74.50 229 GLY A CA 1
ATOM 1865 C C . GLY A 1 229 ? -3.767 16.871 -20.805 1.00 74.50 229 GLY A C 1
ATOM 1866 O O . GLY A 1 229 ? -3.210 17.944 -21.028 1.00 74.50 229 GLY A O 1
ATOM 1867 N N . TYR A 1 230 ? -5.026 16.635 -21.203 1.00 78.56 230 TYR A N 1
ATOM 1868 C CA . TYR A 1 230 ? -5.833 17.637 -21.916 1.00 78.56 230 TYR A CA 1
ATOM 1869 C C . TYR A 1 230 ? -6.155 18.865 -21.058 1.00 78.56 230 TYR A C 1
ATOM 1871 O O . TYR A 1 230 ? -6.332 19.954 -21.596 1.00 78.56 230 TYR A O 1
ATOM 1879 N N . ALA A 1 231 ? -6.163 18.722 -19.730 1.00 81.81 231 ALA A N 1
ATOM 1880 C CA . ALA A 1 231 ? -6.339 19.828 -18.792 1.00 81.81 231 ALA A CA 1
ATOM 1881 C C . ALA A 1 231 ? -5.015 20.548 -18.455 1.00 81.81 231 ALA A C 1
ATOM 1883 O O . ALA A 1 231 ? -4.946 21.248 -17.449 1.00 81.81 231 ALA A O 1
ATOM 1884 N N . GLN A 1 232 ? -3.951 20.344 -19.248 1.00 84.19 232 GLN A N 1
ATOM 1885 C CA . GLN A 1 232 ? -2.599 20.890 -19.025 1.00 84.19 232 GLN A CA 1
ATOM 1886 C C . GLN A 1 232 ? -1.964 20.501 -17.679 1.00 84.19 232 GLN A C 1
ATOM 1888 O O . GLN A 1 232 ? -0.958 21.076 -17.262 1.00 84.19 232 GLN A O 1
ATOM 1893 N N . LYS A 1 233 ? -2.517 19.495 -16.997 1.00 83.81 233 LYS A N 1
ATOM 1894 C CA . LYS A 1 233 ? -1.926 18.928 -15.787 1.00 83.81 233 LYS A CA 1
ATOM 1895 C C . LYS A 1 233 ? -0.904 17.872 -16.162 1.00 83.81 233 LYS A C 1
ATOM 1897 O O . LYS A 1 233 ? -1.109 17.119 -17.111 1.00 83.81 233 LYS A O 1
ATOM 1902 N N . ASN A 1 234 ? 0.183 17.791 -15.399 1.00 82.94 234 ASN A N 1
ATOM 1903 C CA . ASN A 1 234 ? 1.198 16.770 -15.617 1.00 82.94 234 ASN A CA 1
ATOM 1904 C C . ASN A 1 234 ? 0.655 15.392 -15.175 1.00 82.94 234 ASN A C 1
ATOM 1906 O O . ASN A 1 234 ? 0.500 15.181 -13.968 1.00 82.94 234 ASN A O 1
ATOM 1910 N N . PRO A 1 235 ? 0.416 14.436 -16.099 1.00 84.88 235 PRO A N 1
ATOM 1911 C CA . PRO A 1 235 ? -0.172 13.137 -15.763 1.00 84.88 235 PRO A CA 1
ATOM 1912 C C . PRO A 1 235 ? 0.641 12.361 -14.724 1.00 84.88 235 PRO A C 1
ATOM 1914 O O . PRO A 1 235 ? 0.079 11.653 -13.901 1.00 84.88 235 PRO A O 1
ATOM 1917 N N . LYS A 1 236 ? 1.967 12.536 -14.708 1.00 81.62 236 LYS A N 1
ATOM 1918 C CA . LYS A 1 236 ? 2.852 11.892 -13.731 1.00 81.62 236 LYS A CA 1
ATOM 1919 C C . LYS A 1 236 ? 2.582 12.366 -12.306 1.00 81.62 236 LYS A C 1
ATOM 1921 O O . LYS A 1 236 ? 2.563 11.560 -11.385 1.00 81.62 236 LYS A O 1
ATOM 1926 N N . GLN A 1 237 ? 2.429 13.675 -12.113 1.00 83.25 237 GLN A N 1
ATOM 1927 C CA . GLN A 1 237 ? 2.158 14.230 -10.784 1.00 83.25 237 GLN A CA 1
ATOM 1928 C C . GLN A 1 237 ? 0.765 13.826 -10.308 1.00 83.25 237 GLN A C 1
ATOM 1930 O O . GLN A 1 237 ? 0.601 13.478 -9.149 1.00 83.25 237 GLN A O 1
ATOM 1935 N N . GLU A 1 238 ? -0.202 13.798 -11.222 1.00 84.12 238 GLU A N 1
ATOM 1936 C CA . GLU A 1 238 ? -1.570 13.353 -10.946 1.00 84.12 238 GLU A CA 1
ATOM 1937 C C . GLU A 1 238 ? -1.681 11.842 -10.693 1.00 84.12 238 GLU A C 1
ATOM 1939 O O . GLU A 1 238 ? -2.632 11.425 -10.053 1.00 84.12 238 GLU A O 1
ATOM 1944 N N . TYR A 1 239 ? -0.747 11.030 -11.197 1.00 86.38 239 TYR A N 1
ATOM 1945 C CA . TYR A 1 239 ? -0.658 9.600 -10.880 1.00 86.38 239 TYR A CA 1
ATOM 1946 C C . TYR A 1 239 ? 0.017 9.339 -9.528 1.00 86.38 239 TYR A C 1
ATOM 1948 O O . TYR A 1 239 ? -0.273 8.350 -8.868 1.00 86.38 239 TYR A O 1
ATOM 1956 N N . LYS A 1 240 ? 0.962 10.205 -9.137 1.00 85.75 240 LYS A N 1
ATOM 1957 C CA . LYS A 1 240 ? 1.655 10.120 -7.843 1.00 85.75 240 LYS A CA 1
ATOM 1958 C C . LYS A 1 240 ? 0.806 10.603 -6.672 1.00 85.75 240 LYS A C 1
ATOM 1960 O O . LYS A 1 240 ? 1.038 10.150 -5.556 1.00 85.75 240 LYS A O 1
ATOM 1965 N N . ARG A 1 241 ? -0.054 11.587 -6.923 1.00 83.69 241 ARG A N 1
ATOM 1966 C CA . ARG A 1 241 ? -0.960 12.181 -5.944 1.00 83.69 241 ARG A CA 1
ATOM 1967 C C . ARG A 1 241 ? -2.168 11.285 -5.723 1.00 83.69 241 ARG A C 1
ATOM 1969 O O . ARG A 1 241 ? -2.562 11.183 -4.546 1.00 83.69 241 ARG A O 1
#

pLDDT: mean 87.64, std 9.55, range [58.34, 96.88]